Protein AF-A0A6A6Q5W1-F1 (afdb_monomer)

Organism: NCBI:txid245834

Structure (mmCIF, N/CA/C/O backbone):
data_AF-A0A6A6Q5W1-F1
#
_entry.id   AF-A0A6A6Q5W1-F1
#
loop_
_atom_site.group_PDB
_atom_site.id
_atom_site.type_symbol
_atom_site.label_atom_id
_atom_site.label_alt_id
_atom_site.label_comp_id
_atom_site.label_asym_id
_atom_site.label_entity_id
_atom_site.label_seq_id
_atom_site.pdbx_PDB_ins_code
_atom_site.Cartn_x
_atom_site.Cartn_y
_atom_site.Cartn_z
_atom_site.occupancy
_atom_site.B_iso_or_equiv
_atom_site.auth_seq_id
_atom_site.auth_comp_id
_atom_site.auth_asym_id
_atom_site.auth_atom_id
_atom_site.pdbx_PDB_model_num
ATOM 1 N N . MET A 1 1 ? -20.090 12.813 2.385 1.00 63.78 1 MET A N 1
ATOM 2 C CA . MET A 1 1 ? -19.790 12.509 3.796 1.00 63.78 1 MET A CA 1
ATOM 3 C C . MET A 1 1 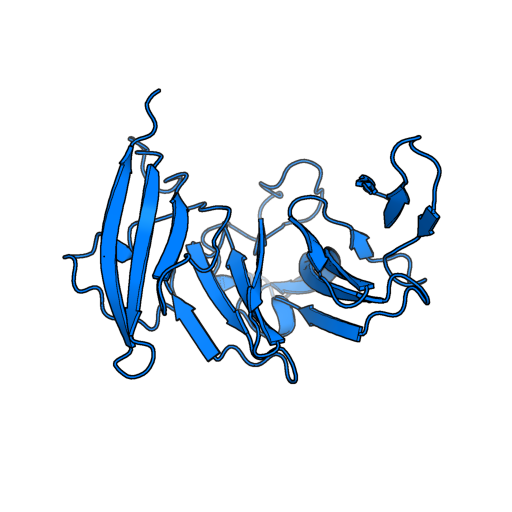? -18.306 12.752 4.006 1.00 63.78 1 MET A C 1
ATOM 5 O O . MET A 1 1 ? -17.572 12.635 3.033 1.00 63.78 1 MET A O 1
ATOM 9 N N . ILE A 1 2 ? -17.892 13.167 5.199 1.00 61.44 2 ILE A N 1
ATOM 10 C CA . ILE A 1 2 ? -16.498 13.491 5.555 1.00 61.44 2 ILE A CA 1
ATOM 11 C C . ILE A 1 2 ? -16.172 12.713 6.832 1.00 61.44 2 ILE A C 1
ATOM 13 O O . ILE A 1 2 ? -17.003 12.727 7.726 1.00 61.44 2 ILE A O 1
ATOM 17 N N . LEU A 1 3 ? -15.025 12.048 6.934 1.00 65.38 3 LEU A N 1
ATOM 18 C CA . LEU A 1 3 ? -14.535 11.498 8.204 1.00 65.38 3 LEU A CA 1
ATOM 19 C C . LEU A 1 3 ? -13.606 12.532 8.857 1.00 65.38 3 LEU A C 1
ATOM 21 O O . LEU A 1 3 ? -12.834 13.168 8.141 1.00 65.38 3 LEU A O 1
ATOM 25 N N . ASP A 1 4 ? -13.713 12.755 10.166 1.00 62.78 4 ASP A N 1
ATOM 26 C CA . ASP A 1 4 ? -12.770 13.599 10.914 1.00 62.78 4 ASP A CA 1
ATOM 27 C C . ASP A 1 4 ? -11.735 12.768 11.694 1.00 62.78 4 ASP A C 1
ATOM 29 O O . ASP A 1 4 ? -11.882 11.555 11.845 1.00 62.78 4 ASP A O 1
ATOM 33 N N . ASP A 1 5 ? -10.703 13.434 12.221 1.00 60.78 5 ASP A N 1
ATOM 34 C CA . ASP A 1 5 ? -9.593 12.804 12.960 1.00 60.78 5 ASP A CA 1
ATOM 35 C C . ASP A 1 5 ? -10.031 12.111 14.268 1.00 60.78 5 ASP A C 1
ATOM 37 O O . ASP A 1 5 ? -9.264 11.370 14.880 1.00 60.78 5 ASP A O 1
ATOM 41 N N . ASN A 1 6 ? -11.267 12.345 14.724 1.00 60.66 6 ASN A N 1
ATOM 42 C CA . ASN A 1 6 ? -11.860 11.668 15.880 1.00 60.66 6 ASN A CA 1
ATOM 43 C C . ASN A 1 6 ? -12.731 10.474 15.459 1.00 60.66 6 ASN A C 1
ATOM 45 O O . ASN A 1 6 ? -13.463 9.926 16.287 1.00 60.66 6 ASN A O 1
ATOM 49 N N . GLY A 1 7 ? -12.705 10.106 14.176 1.00 62.78 7 GLY A N 1
ATOM 50 C CA . GLY A 1 7 ? -13.531 9.053 13.612 1.00 62.78 7 GLY A CA 1
ATOM 51 C C . GLY A 1 7 ? -14.979 9.471 13.361 1.00 62.78 7 GLY A C 1
ATOM 52 O O . GLY A 1 7 ? -15.825 8.617 13.123 1.00 62.78 7 GLY A O 1
ATOM 53 N N . ASN A 1 8 ? -15.337 10.756 13.403 1.00 68.12 8 ASN A N 1
ATOM 54 C CA . ASN A 1 8 ? -16.717 11.157 13.134 1.00 68.12 8 ASN A CA 1
ATOM 55 C C . ASN A 1 8 ? -17.001 11.171 11.632 1.00 68.12 8 ASN A C 1
ATOM 57 O O . ASN A 1 8 ? -16.442 11.979 10.897 1.00 68.12 8 ASN A O 1
ATOM 61 N N . LEU A 1 9 ? -17.939 10.342 11.182 1.00 69.44 9 LEU A N 1
ATOM 62 C CA . LEU A 1 9 ? -18.551 10.457 9.868 1.00 69.44 9 LEU A CA 1
ATOM 63 C C . LEU A 1 9 ? -19.558 11.610 9.892 1.00 69.44 9 LEU A C 1
ATOM 65 O O . LEU A 1 9 ? -20.523 11.589 10.654 1.00 69.44 9 LEU A O 1
ATOM 69 N N . LEU A 1 10 ? -19.342 12.611 9.053 1.00 70.00 10 LEU A N 1
ATOM 70 C CA . LEU A 1 10 ? -20.098 13.851 8.960 1.00 70.00 10 LEU A CA 1
ATOM 71 C C . LEU A 1 10 ? -20.876 13.921 7.640 1.00 70.00 10 LEU A C 1
ATOM 73 O O . LEU A 1 10 ? -20.414 13.458 6.591 1.00 70.00 10 LEU A O 1
ATOM 77 N N . ASP A 1 11 ? -22.051 14.545 7.663 1.00 70.75 11 ASP A N 1
ATOM 78 C CA . ASP A 1 11 ? -22.799 14.877 6.450 1.00 70.75 11 ASP A CA 1
ATOM 79 C C . ASP A 1 11 ? -22.277 16.166 5.787 1.00 70.75 11 ASP A C 1
ATOM 81 O O . ASP A 1 11 ? -21.322 16.799 6.237 1.00 70.75 11 ASP A O 1
ATOM 85 N N . SER A 1 12 ? -22.910 16.585 4.687 1.00 68.62 12 SER A N 1
ATOM 86 C CA . SER A 1 12 ? -22.558 17.831 3.988 1.00 68.62 12 SER A CA 1
ATOM 87 C C . SER A 1 12 ? -22.822 19.110 4.799 1.00 68.62 12 SER A C 1
ATOM 89 O O . SER A 1 12 ? -22.466 20.195 4.347 1.00 68.62 12 SER A O 1
ATOM 91 N N . SER A 1 13 ? -23.475 19.006 5.959 1.00 74.25 13 SER A N 1
ATOM 92 C CA . SER A 1 13 ? -23.692 20.098 6.912 1.00 74.25 13 SER A CA 1
ATOM 93 C C . SER A 1 13 ? -22.700 20.081 8.082 1.00 74.25 13 SER A C 1
ATOM 95 O O . SER A 1 13 ? -22.836 20.901 8.987 1.00 74.25 13 SER A O 1
ATOM 97 N N . TYR A 1 14 ? -21.700 19.188 8.051 1.00 61.50 14 TYR A N 1
ATOM 98 C CA . TYR A 1 14 ? -20.762 18.920 9.149 1.00 61.50 14 TYR A CA 1
ATOM 99 C C . TYR A 1 14 ? -21.437 18.403 10.427 1.00 61.50 14 TYR A C 1
ATOM 101 O O . TYR A 1 14 ? -20.867 18.479 11.514 1.00 61.50 14 TYR A O 1
ATOM 109 N N . SER A 1 15 ? -22.648 17.856 10.308 1.00 59.75 15 SER A N 1
ATOM 110 C CA . SER A 1 15 ? -23.304 17.178 11.421 1.00 59.75 15 SER A CA 1
ATOM 111 C C . SER A 1 15 ? -22.771 15.757 11.524 1.00 59.75 15 SER A C 1
ATOM 113 O O . SER A 1 15 ? -22.710 15.048 10.518 1.00 59.75 15 SER A O 1
ATOM 115 N N . THR A 1 16 ? -22.415 15.327 12.735 1.00 64.75 16 THR A N 1
ATOM 116 C CA . THR A 1 16 ? -22.015 13.942 12.991 1.00 64.75 16 THR A CA 1
ATOM 117 C C . THR A 1 16 ? -23.169 12.999 12.685 1.00 64.75 16 THR A C 1
ATOM 119 O O . THR A 1 16 ? -24.191 12.998 13.370 1.00 64.75 16 THR A O 1
ATOM 122 N N . ILE A 1 17 ? -22.982 12.185 11.652 1.00 64.56 17 ILE A N 1
ATOM 123 C CA . ILE A 1 17 ? -23.820 11.035 11.330 1.00 64.56 17 ILE A CA 1
ATOM 124 C C . ILE A 1 17 ? -23.473 9.901 12.294 1.00 64.56 17 ILE A C 1
ATOM 126 O O . ILE A 1 17 ? -24.374 9.257 12.832 1.00 64.56 17 ILE A O 1
ATOM 130 N N . LYS A 1 18 ? -22.172 9.661 12.531 1.00 64.44 18 LYS A N 1
ATOM 131 C CA . LYS A 1 18 ? -21.699 8.555 13.371 1.00 64.44 18 LYS A CA 1
ATOM 132 C C . LYS A 1 18 ? -20.244 8.686 13.812 1.00 64.44 18 LYS A C 1
ATOM 134 O O . LYS A 1 18 ? -19.517 9.477 13.236 1.00 64.44 18 LYS A O 1
ATOM 139 N N . VAL A 1 19 ? -19.826 7.869 14.779 1.00 57.84 19 VAL A N 1
ATOM 140 C CA . VAL A 1 19 ? -18.414 7.609 15.105 1.00 57.84 19 VAL A CA 1
ATOM 141 C C . VAL A 1 19 ? -18.023 6.256 14.501 1.00 57.84 19 VAL A C 1
ATOM 143 O O . VAL A 1 19 ? -18.732 5.267 14.692 1.00 57.84 19 VAL A O 1
ATOM 146 N N . VAL A 1 20 ? -16.931 6.249 13.755 1.00 58.16 20 VAL A N 1
ATOM 147 C CA . VAL A 1 20 ? -16.301 5.163 13.003 1.00 58.16 20 VAL A CA 1
ATOM 148 C C . VAL A 1 20 ? -14.910 4.967 13.613 1.00 58.16 20 VAL A C 1
ATOM 150 O O . VAL A 1 20 ? -14.260 5.938 13.988 1.00 58.16 20 VAL A O 1
ATOM 153 N N . GLY A 1 21 ? -14.466 3.722 13.756 1.00 53.19 21 GLY A N 1
ATOM 154 C CA . GLY A 1 21 ? -13.335 3.377 14.618 1.00 53.19 21 GLY A CA 1
ATOM 155 C C . GLY A 1 21 ? -13.875 2.861 15.946 1.00 53.19 21 GLY A C 1
ATOM 156 O O . GLY A 1 21 ? -14.573 3.568 16.675 1.00 53.19 21 GLY A O 1
ATOM 157 N N . GLY A 1 22 ? -13.652 1.570 16.192 1.00 45.88 22 GLY A N 1
ATOM 158 C CA . GLY A 1 22 ? -14.268 0.826 17.285 1.00 45.88 22 GLY A CA 1
ATOM 159 C C . GLY A 1 22 ? -14.114 1.507 18.647 1.00 45.88 22 GLY A C 1
ATOM 160 O O . GLY A 1 22 ? -13.224 2.314 18.882 1.00 45.88 22 GLY A O 1
ATOM 161 N N . ARG A 1 23 ? -14.980 1.128 19.591 1.00 43.91 23 ARG A N 1
ATOM 162 C CA . ARG A 1 23 ? -15.040 1.617 20.986 1.00 43.91 23 ARG A CA 1
ATOM 163 C C . ARG A 1 23 ? -13.729 1.515 21.799 1.00 43.91 23 ARG A C 1
ATOM 165 O O . ARG A 1 23 ? -13.740 1.851 22.984 1.00 43.91 23 ARG A O 1
ATOM 172 N N . GLU A 1 24 ? -12.632 1.042 21.216 1.00 44.41 24 GLU A N 1
ATOM 173 C CA . GLU A 1 24 ? -11.332 0.910 21.862 1.00 44.41 24 GLU A CA 1
ATOM 174 C C . GLU A 1 24 ? -10.461 2.144 21.590 1.00 44.41 24 GLU A C 1
ATOM 176 O O . GLU A 1 24 ? -10.080 2.447 20.466 1.00 44.41 24 GLU A O 1
ATOM 181 N N . GLN A 1 25 ? -10.140 2.858 22.668 1.00 40.12 25 GLN A N 1
ATOM 182 C CA . GLN A 1 25 ? -9.514 4.187 22.724 1.00 40.12 25 GLN A CA 1
ATOM 183 C C . GLN A 1 25 ? -8.096 4.308 22.112 1.00 40.12 25 GLN A C 1
ATOM 185 O O . GLN A 1 25 ? -7.465 5.344 22.292 1.00 40.12 25 GLN A O 1
ATOM 190 N N . ALA A 1 26 ? -7.568 3.279 21.439 1.00 46.19 26 ALA A N 1
ATOM 191 C CA . ALA A 1 26 ? -6.176 3.216 20.971 1.00 46.19 26 ALA A CA 1
ATOM 192 C C . ALA A 1 26 ? -5.996 3.350 19.446 1.00 46.19 26 ALA A C 1
ATOM 194 O O . ALA A 1 26 ? -4.858 3.347 18.977 1.00 46.19 26 ALA A O 1
ATOM 195 N N . THR A 1 27 ? -7.087 3.470 18.680 1.00 54.97 27 THR A N 1
ATOM 196 C CA . THR A 1 27 ? -7.036 3.647 17.219 1.00 54.97 27 THR A CA 1
ATOM 197 C C . THR A 1 27 ? -7.196 5.126 16.867 1.00 54.97 27 THR A C 1
ATOM 199 O O . THR A 1 27 ? -8.234 5.716 17.164 1.00 54.97 27 THR A O 1
ATOM 202 N N . HIS A 1 28 ? -6.188 5.722 16.232 1.00 62.12 28 HIS A N 1
ATOM 203 C CA . HIS A 1 28 ? -6.283 7.051 15.627 1.00 62.12 28 HIS A CA 1
ATOM 204 C C . HIS A 1 28 ? -6.669 6.872 14.163 1.00 62.12 28 HIS A C 1
ATOM 206 O O . HIS A 1 28 ? -5.879 6.347 13.380 1.00 62.12 28 HIS A O 1
ATOM 212 N N . VAL A 1 29 ? -7.889 7.264 13.803 1.00 56.66 29 VAL A N 1
ATOM 213 C CA . VAL A 1 29 ? -8.337 7.254 12.407 1.00 56.66 29 VAL A CA 1
ATOM 214 C C . VAL A 1 29 ? -7.432 8.182 11.598 1.00 56.66 29 VAL A C 1
ATOM 216 O O . VAL A 1 29 ? -7.209 9.328 11.984 1.00 56.66 29 VAL A O 1
ATOM 219 N N . ASP A 1 30 ? -6.891 7.670 10.496 1.00 64.06 30 ASP A N 1
ATOM 220 C CA . ASP A 1 30 ? -5.964 8.390 9.636 1.00 64.06 30 ASP A CA 1
ATOM 221 C C . ASP A 1 30 ? -6.680 8.831 8.356 1.00 64.06 30 ASP A C 1
ATOM 223 O O . ASP A 1 30 ? -7.069 8.014 7.528 1.00 64.06 30 ASP A O 1
ATOM 227 N N . LEU A 1 31 ? -6.839 10.145 8.177 1.00 58.88 31 LEU A N 1
ATOM 228 C CA . LEU A 1 31 ? -7.510 10.722 7.007 1.00 58.88 31 LEU A CA 1
ATOM 229 C C . LEU A 1 31 ? -6.664 10.702 5.726 1.00 58.88 31 LEU A C 1
ATOM 231 O O . LEU A 1 31 ? -7.053 11.312 4.727 1.00 58.88 31 LEU A O 1
ATOM 235 N N . ARG A 1 32 ? -5.500 10.043 5.727 1.00 68.69 32 ARG A N 1
ATOM 236 C CA . ARG A 1 32 ? -4.682 9.880 4.515 1.00 68.69 32 ARG A CA 1
ATOM 237 C C . ARG A 1 32 ? -5.399 9.081 3.436 1.00 68.69 32 ARG A C 1
ATOM 239 O O . ARG A 1 32 ? -5.201 9.386 2.266 1.00 68.69 32 ARG A O 1
ATOM 246 N N . GLU A 1 33 ? -6.252 8.136 3.819 1.00 66.19 33 GLU A N 1
ATOM 247 C CA . GLU A 1 33 ? -7.145 7.443 2.897 1.00 66.19 33 GLU A CA 1
ATOM 248 C C . GLU A 1 33 ? -8.510 7.228 3.550 1.00 66.19 33 GLU A C 1
ATOM 250 O O . GLU A 1 33 ? -8.613 6.674 4.643 1.00 66.19 33 GLU A O 1
ATOM 255 N N . PHE A 1 34 ? -9.561 7.646 2.850 1.00 76.31 34 PHE A N 1
ATOM 256 C CA . PHE A 1 34 ? -10.941 7.423 3.253 1.00 76.31 34 PHE A CA 1
ATOM 257 C C . PHE A 1 34 ? -11.802 7.279 2.006 1.00 76.31 34 PHE A C 1
ATOM 259 O O . PHE A 1 34 ? -12.003 8.242 1.259 1.00 76.31 34 PHE A O 1
ATOM 266 N N . THR A 1 35 ? -12.367 6.090 1.824 1.00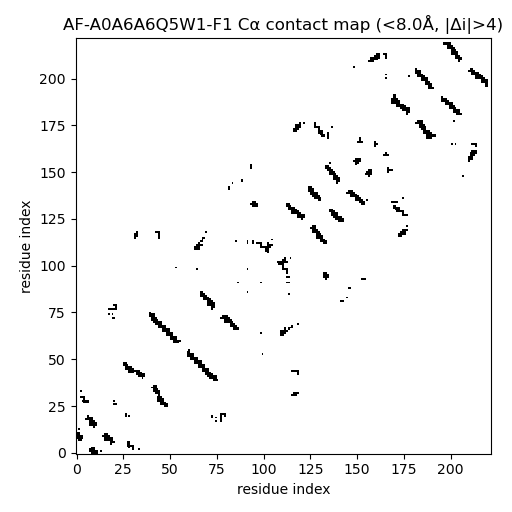 79.38 35 THR A N 1
ATOM 267 C CA . THR A 1 35 ? -13.261 5.800 0.708 1.00 79.38 35 THR A CA 1
ATOM 268 C C . THR A 1 35 ? -14.510 5.084 1.212 1.00 79.38 35 THR A C 1
ATOM 270 O O . THR A 1 35 ? -14.443 4.113 1.959 1.00 79.38 35 THR A O 1
ATOM 273 N N . ILE A 1 36 ? -15.679 5.571 0.791 1.00 77.25 36 ILE A N 1
ATOM 274 C CA . ILE A 1 36 ? -16.952 4.869 0.987 1.00 77.25 36 ILE A CA 1
ATOM 275 C C . ILE A 1 36 ? -17.152 3.959 -0.214 1.00 77.25 36 ILE A C 1
ATOM 277 O O . ILE A 1 36 ? -17.195 4.449 -1.347 1.00 77.25 36 ILE A O 1
ATOM 281 N N . ILE A 1 37 ? -17.309 2.662 0.028 1.00 80.69 37 ILE A N 1
ATOM 282 C CA . ILE A 1 37 ? -17.528 1.686 -1.038 1.00 80.69 37 ILE A CA 1
ATOM 283 C C . ILE A 1 37 ? -19.028 1.357 -1.196 1.00 80.69 37 ILE A C 1
ATOM 285 O O . ILE A 1 37 ? -19.822 1.589 -0.278 1.00 80.69 37 ILE A O 1
ATOM 289 N N . PRO A 1 38 ? -19.474 0.897 -2.387 1.00 75.19 38 PRO A N 1
ATOM 290 C CA . PRO A 1 38 ? -20.899 0.845 -2.743 1.00 75.19 38 PRO A CA 1
ATOM 291 C C . PRO A 1 38 ? -21.791 -0.058 -1.876 1.00 75.19 38 PRO A C 1
ATOM 293 O O . PRO A 1 38 ? -23.013 0.012 -2.005 1.00 75.19 38 PRO A O 1
ATOM 296 N N . ASP A 1 39 ? -21.212 -0.905 -1.028 1.00 76.19 39 ASP A N 1
ATOM 297 C CA . ASP A 1 39 ? -21.921 -1.831 -0.140 1.00 76.19 39 ASP A CA 1
ATOM 298 C C . ASP A 1 39 ? -22.319 -1.223 1.217 1.00 76.19 39 ASP A C 1
ATOM 300 O O . ASP A 1 39 ? -22.984 -1.889 2.007 1.00 76.19 39 ASP A O 1
ATOM 304 N N . GLY A 1 40 ? -21.989 0.050 1.460 1.00 82.00 40 GLY A N 1
ATOM 305 C CA . GLY A 1 40 ? -22.316 0.729 2.714 1.00 82.00 40 GLY A CA 1
ATOM 306 C C . GLY A 1 40 ? -21.244 0.578 3.790 1.00 82.00 40 GLY A C 1
ATOM 307 O O . GLY A 1 40 ? -21.527 0.820 4.962 1.00 82.00 40 GLY A O 1
ATOM 308 N N . THR A 1 41 ? -20.019 0.219 3.411 1.00 85.94 41 THR A N 1
ATOM 309 C CA . THR A 1 41 ? -18.867 0.226 4.312 1.00 85.94 41 THR A CA 1
ATOM 310 C C . THR A 1 41 ? -17.912 1.390 4.012 1.00 85.94 41 THR A C 1
ATOM 312 O O . THR A 1 41 ? -17.952 2.039 2.959 1.00 85.94 41 THR A O 1
ATOM 315 N N . VAL A 1 42 ? -17.072 1.699 4.995 1.00 85.69 42 VAL A N 1
ATOM 316 C CA . VAL A 1 42 ? -15.952 2.636 4.907 1.00 85.69 42 VAL A CA 1
ATOM 317 C C . VAL A 1 42 ? -14.663 1.841 4.883 1.00 85.69 42 VAL A C 1
ATOM 319 O O . VAL A 1 42 ? -14.451 1.005 5.754 1.00 85.69 42 VAL A O 1
ATOM 322 N N . LEU A 1 43 ? -13.781 2.182 3.953 1.00 87.69 43 LEU A N 1
ATOM 323 C CA . LEU A 1 43 ? -12.396 1.745 3.932 1.00 87.69 43 LEU A CA 1
ATOM 324 C C . LEU A 1 43 ? -11.507 2.919 4.350 1.00 87.69 43 LEU A C 1
ATOM 326 O O . LEU A 1 43 ? -11.608 4.009 3.780 1.00 87.69 43 LEU A O 1
ATOM 330 N N . THR A 1 44 ? -10.678 2.717 5.369 1.00 87.31 44 THR A N 1
ATOM 331 C CA . THR A 1 44 ? -9.835 3.777 5.940 1.00 87.31 44 THR A CA 1
ATOM 332 C C . THR A 1 44 ? -8.506 3.222 6.425 1.00 87.31 44 THR A C 1
ATOM 334 O O . THR A 1 44 ? -8.414 2.049 6.803 1.00 87.31 44 THR A O 1
ATOM 337 N N . THR A 1 45 ? -7.485 4.076 6.463 1.00 87.69 45 THR A N 1
ATOM 338 C CA . THR A 1 45 ? -6.293 3.811 7.270 1.00 87.69 45 THR A CA 1
ATOM 339 C C . THR A 1 45 ? -6.519 4.247 8.716 1.00 87.69 45 THR A C 1
ATOM 341 O O . THR A 1 45 ? -7.356 5.105 9.016 1.00 87.69 45 THR A O 1
ATOM 344 N N . ALA A 1 46 ? -5.779 3.637 9.635 1.00 86.06 46 ALA A N 1
ATOM 345 C CA . ALA A 1 46 ? -5.709 4.061 11.024 1.00 86.06 46 ALA A CA 1
ATOM 346 C C . ALA A 1 46 ? -4.338 3.724 11.626 1.00 86.06 46 ALA A C 1
ATOM 348 O O . ALA A 1 46 ? -3.602 2.891 11.094 1.00 86.06 46 ALA A O 1
ATOM 349 N N . TYR A 1 47 ? -4.011 4.343 12.758 1.00 85.81 47 TYR A N 1
ATOM 350 C CA . TYR A 1 47 ? -2.823 4.022 13.543 1.00 85.81 47 TYR A CA 1
ATOM 351 C C . TYR A 1 47 ? -3.198 3.440 14.899 1.00 85.81 47 TYR A C 1
ATOM 353 O O . TYR A 1 47 ? -3.987 4.029 15.643 1.00 85.81 47 TYR A O 1
ATOM 361 N N . VAL A 1 48 ? -2.579 2.315 15.250 1.00 86.44 48 VAL A N 1
ATOM 362 C CA . VAL A 1 48 ? -2.702 1.684 16.568 1.00 86.44 48 VAL A CA 1
ATOM 363 C C . VAL A 1 48 ? -1.370 1.806 17.300 1.00 86.44 48 VAL A C 1
ATOM 365 O O . VAL A 1 48 ? -0.326 1.402 16.783 1.00 86.44 48 VAL A O 1
ATOM 368 N N . GLU A 1 49 ? -1.378 2.386 18.503 1.00 86.50 49 GLU A N 1
ATOM 369 C CA . GLU A 1 49 ? -0.157 2.484 19.313 1.00 86.50 49 GLU A CA 1
ATOM 370 C C . GLU A 1 49 ? 0.262 1.082 19.754 1.00 86.50 49 GLU A C 1
ATOM 372 O O . GLU A 1 49 ? -0.452 0.418 20.507 1.00 86.50 49 GLU A O 1
ATOM 377 N N . THR A 1 50 ? 1.446 0.649 19.324 1.00 85.38 50 THR A N 1
ATOM 378 C CA . THR A 1 50 ? 1.967 -0.684 19.626 1.00 85.38 50 THR A CA 1
ATOM 379 C C . THR A 1 50 ? 3.377 -0.591 20.186 1.00 85.38 50 THR A C 1
ATOM 381 O O . THR A 1 50 ? 4.161 0.293 19.844 1.00 85.38 50 THR A O 1
ATOM 384 N N . LYS A 1 51 ? 3.727 -1.525 21.073 1.00 84.19 51 LYS A N 1
ATOM 385 C CA . LYS A 1 51 ? 5.114 -1.734 21.492 1.00 84.19 51 LYS A CA 1
ATOM 386 C C . LYS A 1 51 ? 5.705 -2.863 20.672 1.00 84.19 51 LYS A C 1
ATOM 388 O O . LYS A 1 51 ? 5.159 -3.961 20.676 1.00 84.19 51 LYS A O 1
ATOM 393 N N . HIS A 1 52 ? 6.830 -2.602 20.022 1.00 80.19 52 HIS A N 1
ATOM 394 C CA . HIS A 1 52 ? 7.540 -3.617 19.257 1.00 80.19 52 HIS A CA 1
ATOM 395 C C . HIS A 1 52 ? 8.988 -3.737 19.728 1.00 80.19 52 HIS A C 1
ATOM 397 O O . HIS A 1 52 ? 9.615 -2.754 20.142 1.00 80.19 52 HIS A O 1
ATOM 403 N N . GLY A 1 53 ? 9.512 -4.962 19.697 1.00 73.06 53 GLY A N 1
ATOM 404 C CA . GLY A 1 53 ? 10.900 -5.241 20.033 1.00 73.06 53 GLY A CA 1
ATOM 405 C C . GLY A 1 53 ? 11.815 -4.702 18.945 1.00 73.06 53 GLY A C 1
ATOM 406 O O . GLY A 1 53 ? 11.847 -5.240 17.849 1.00 73.06 53 GLY A O 1
ATOM 407 N N . ILE A 1 54 ? 12.579 -3.657 19.248 1.00 61.47 54 ILE A N 1
ATOM 408 C CA . ILE A 1 54 ? 13.590 -3.151 18.324 1.00 61.47 54 ILE A CA 1
ATOM 409 C C . ILE A 1 54 ? 14.941 -3.737 18.736 1.00 61.47 54 ILE A C 1
ATOM 411 O O . ILE A 1 54 ? 15.407 -3.512 19.861 1.00 61.47 54 ILE A O 1
ATOM 415 N N . GLU A 1 55 ? 15.596 -4.473 17.835 1.00 56.88 55 GLU A N 1
ATOM 416 C CA . GLU A 1 55 ? 16.967 -4.921 18.074 1.00 56.88 55 GLU A CA 1
ATOM 417 C C . GLU A 1 55 ? 17.926 -3.717 18.099 1.00 56.88 55 GLU A C 1
ATOM 419 O O . GLU A 1 55 ? 18.004 -2.894 17.177 1.00 56.88 55 GLU A O 1
ATOM 424 N N . GLY A 1 56 ? 18.660 -3.602 19.207 1.00 54.75 56 GLY A N 1
ATOM 425 C CA . GLY A 1 56 ? 19.672 -2.582 19.449 1.00 54.75 56 GLY A CA 1
ATOM 426 C C . GLY A 1 56 ? 20.885 -3.168 20.181 1.00 54.75 56 GLY A C 1
ATOM 427 O O . GLY A 1 56 ? 20.778 -4.232 20.798 1.00 54.75 56 GLY A O 1
ATOM 428 N N . PRO A 1 57 ? 22.044 -2.484 20.147 1.00 52.84 57 PRO A N 1
ATOM 429 C CA . PRO A 1 57 ? 23.317 -3.025 20.633 1.00 52.84 57 PRO A CA 1
ATOM 430 C C . PRO A 1 57 ? 23.354 -3.370 22.134 1.00 52.84 57 PRO A C 1
ATOM 432 O O . PRO A 1 57 ? 24.268 -4.071 22.558 1.00 52.84 57 PRO A O 1
ATOM 435 N N . GLU A 1 58 ? 22.377 -2.933 22.940 1.00 50.44 58 GLU A N 1
ATOM 436 C CA . GLU A 1 58 ? 22.376 -3.123 24.402 1.00 50.44 58 GLU A CA 1
ATOM 437 C C . GLU A 1 58 ? 21.241 -4.007 24.969 1.00 50.44 58 GLU A C 1
ATOM 439 O O . GLU A 1 58 ? 21.085 -4.060 26.188 1.00 50.44 58 GLU A O 1
ATOM 444 N N . ARG A 1 59 ? 20.536 -4.775 24.117 1.00 51.72 59 ARG A N 1
ATOM 445 C CA . ARG A 1 59 ? 19.368 -5.676 24.357 1.00 51.72 59 ARG A CA 1
ATOM 446 C C . ARG A 1 59 ? 18.131 -5.164 23.623 1.00 51.72 59 ARG A C 1
ATOM 448 O O . ARG A 1 59 ? 17.928 -3.957 23.522 1.00 51.72 59 ARG A O 1
ATOM 455 N N . ALA A 1 60 ? 17.282 -6.094 23.176 1.00 58.28 60 ALA A N 1
ATOM 456 C CA . ALA A 1 60 ? 15.943 -5.778 22.695 1.00 58.28 60 ALA A CA 1
ATOM 457 C C . ALA A 1 60 ? 15.197 -4.991 23.782 1.00 58.28 60 ALA A C 1
ATOM 459 O O . ALA A 1 60 ? 14.964 -5.488 24.886 1.00 58.28 60 ALA A O 1
ATOM 460 N N . THR A 1 61 ? 14.891 -3.735 23.479 1.00 65.19 61 THR A N 1
ATOM 461 C CA . THR A 1 61 ? 14.009 -2.905 24.296 1.00 65.19 61 THR A CA 1
ATOM 462 C C . THR A 1 61 ? 12.756 -2.695 23.473 1.00 65.19 61 THR A C 1
ATOM 464 O O . THR A 1 61 ? 12.833 -2.273 22.321 1.00 65.19 61 THR A O 1
ATOM 467 N N . GLU A 1 62 ? 11.604 -3.051 24.035 1.00 78.12 62 GLU A N 1
ATOM 468 C CA . GLU A 1 62 ? 10.330 -2.715 23.411 1.00 78.12 62 GLU A CA 1
ATOM 469 C C . GLU A 1 62 ? 10.182 -1.193 23.406 1.00 78.12 62 GLU A C 1
ATOM 471 O O . GLU A 1 62 ? 10.297 -0.548 24.455 1.00 78.12 62 GLU A O 1
ATOM 476 N N . ARG A 1 63 ? 9.949 -0.609 22.230 1.00 81.56 63 ARG A N 1
ATOM 477 C CA . ARG A 1 63 ? 9.691 0.828 22.083 1.00 81.56 63 ARG A CA 1
ATOM 478 C C . ARG A 1 63 ? 8.309 1.033 21.462 1.00 81.56 63 ARG A C 1
ATOM 480 O O . ARG A 1 63 ? 7.891 0.210 20.648 1.00 81.56 63 ARG A O 1
ATOM 487 N N . PRO A 1 64 ? 7.592 2.094 21.868 1.00 86.69 64 PRO A N 1
ATOM 488 C CA . PRO A 1 64 ? 6.327 2.445 21.246 1.00 86.69 64 PRO A CA 1
ATOM 489 C C . PRO A 1 64 ? 6.563 2.950 19.819 1.00 86.69 64 PRO A C 1
ATOM 491 O O . PRO A 1 64 ? 7.512 3.700 19.573 1.00 86.69 64 PRO A O 1
ATOM 494 N N . LEU A 1 65 ? 5.694 2.533 18.908 1.00 89.75 65 LEU A N 1
ATOM 495 C CA . LEU A 1 65 ? 5.621 2.961 17.517 1.00 89.75 65 LEU A CA 1
ATOM 496 C C . LEU A 1 65 ? 4.171 2.881 17.031 1.00 89.75 65 LEU A C 1
ATOM 498 O O . LEU A 1 65 ? 3.312 2.308 17.708 1.00 89.75 65 LEU A O 1
ATOM 502 N N . TRP A 1 66 ? 3.904 3.453 15.864 1.00 89.94 66 TRP A N 1
ATOM 503 C CA . TRP A 1 66 ? 2.601 3.336 15.227 1.00 89.94 66 TRP A CA 1
ATOM 504 C C . TRP A 1 66 ? 2.530 2.112 14.319 1.00 89.94 66 TRP A C 1
ATOM 506 O O . TRP A 1 66 ? 3.345 1.954 13.408 1.00 89.94 66 TRP A O 1
ATOM 516 N N . ASP A 1 67 ? 1.534 1.265 14.553 1.00 90.25 67 ASP A N 1
ATOM 517 C CA . ASP A 1 67 ? 1.119 0.252 13.592 1.00 90.25 67 ASP A CA 1
ATOM 518 C C . ASP A 1 67 ? 0.114 0.859 12.613 1.00 90.25 67 ASP A C 1
ATOM 520 O O . ASP A 1 67 ? -0.908 1.396 13.039 1.00 90.25 67 ASP A O 1
ATOM 524 N N . CYS A 1 68 ? 0.414 0.790 11.317 1.00 91.31 68 CYS A N 1
ATOM 525 C CA . CYS A 1 68 ? -0.519 1.196 10.270 1.00 91.31 68 CYS A CA 1
ATOM 526 C C . CYS A 1 68 ? -1.508 0.064 10.025 1.00 91.31 68 CYS A C 1
ATOM 528 O O . CYS A 1 68 ? -1.100 -1.031 9.633 1.00 91.31 68 CYS A O 1
ATOM 530 N N . VAL A 1 69 ? -2.798 0.344 10.167 1.00 91.62 69 VAL A N 1
ATOM 531 C CA . VAL A 1 69 ? -3.854 -0.621 9.875 1.00 91.62 69 VAL A CA 1
ATOM 532 C C . VAL A 1 69 ? -4.758 -0.129 8.752 1.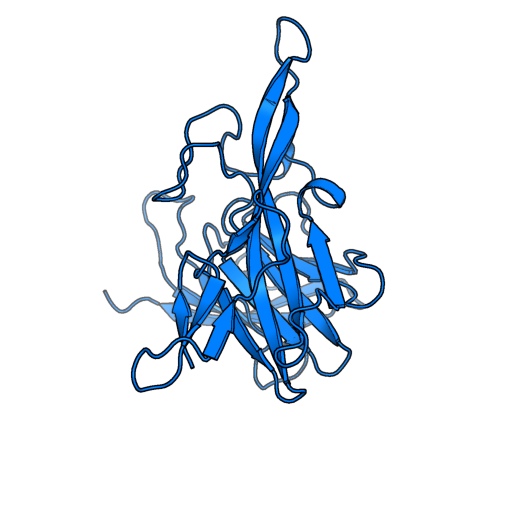00 91.62 69 VAL A C 1
ATOM 534 O O . VAL A 1 69 ? -5.053 1.060 8.646 1.00 91.62 69 VAL A O 1
ATOM 537 N N . LEU A 1 70 ? -5.223 -1.061 7.928 1.00 92.44 70 LEU A N 1
ATOM 538 C CA . LEU A 1 70 ? -6.379 -0.882 7.054 1.00 92.44 70 LEU A CA 1
ATOM 539 C C . LEU 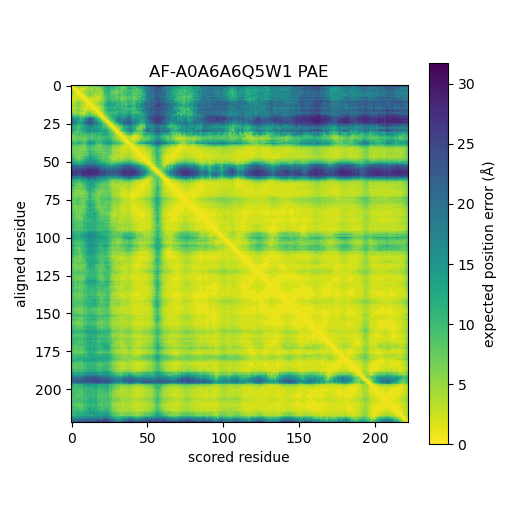A 1 70 ? -7.604 -1.421 7.788 1.00 92.44 70 LEU A C 1
ATOM 541 O O . LEU A 1 70 ? -7.535 -2.510 8.359 1.00 92.44 70 LEU A O 1
ATOM 545 N N . GLN A 1 71 ? -8.717 -0.690 7.758 1.00 90.50 71 GLN A N 1
ATOM 546 C CA . GLN A 1 71 ? -9.992 -1.128 8.325 1.00 90.50 71 GLN A CA 1
ATOM 547 C C . GLN A 1 71 ? -11.130 -0.965 7.319 1.00 90.50 71 GLN A C 1
ATOM 549 O O . GLN A 1 71 ? -11.275 0.087 6.698 1.00 90.50 71 GLN A O 1
ATOM 554 N N . GLU A 1 72 ? -11.966 -1.996 7.220 1.00 89.94 72 GLU A N 1
ATOM 555 C CA . GLU A 1 72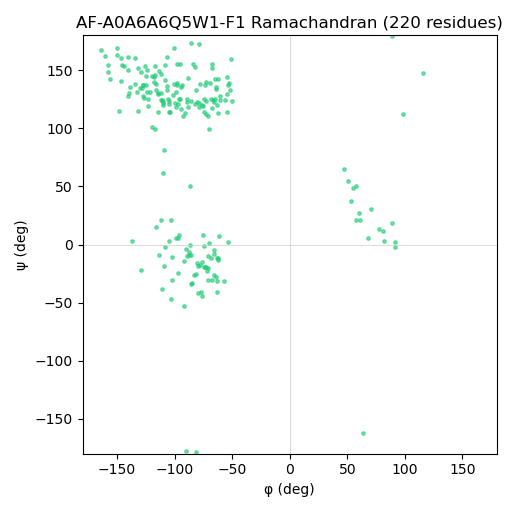 ? -13.281 -1.937 6.587 1.00 89.94 72 GLU A CA 1
ATOM 556 C C . GLU A 1 72 ? -14.352 -1.924 7.674 1.00 89.94 72 GLU A C 1
ATOM 558 O O . GLU A 1 72 ? -14.387 -2.810 8.531 1.00 89.94 72 GLU A O 1
ATOM 563 N N . ILE A 1 73 ? -15.207 -0.906 7.667 1.00 85.94 73 ILE A N 1
ATOM 564 C CA . ILE A 1 73 ? -16.133 -0.623 8.760 1.00 85.94 73 ILE A CA 1
ATOM 565 C C . ILE A 1 73 ? -17.546 -0.488 8.212 1.00 85.94 73 ILE A C 1
ATOM 567 O O . ILE A 1 73 ? -17.798 0.314 7.315 1.00 85.94 73 ILE A O 1
ATOM 571 N N . ASP A 1 74 ? -18.484 -1.230 8.788 1.00 85.56 74 ASP A N 1
ATOM 572 C CA . ASP A 1 74 ? -19.903 -1.095 8.472 1.00 85.56 74 ASP A CA 1
ATOM 573 C C . ASP A 1 74 ? -20.416 0.285 8.918 1.00 85.56 74 ASP A C 1
ATOM 575 O O . ASP A 1 74 ? -20.311 0.657 10.093 1.00 85.56 74 ASP A O 1
ATOM 579 N N . ILE A 1 75 ? -20.978 1.075 7.997 1.00 79.44 75 ILE A N 1
ATOM 580 C CA . ILE A 1 75 ? -21.437 2.436 8.316 1.00 79.44 75 ILE A CA 1
ATOM 581 C C . ILE A 1 75 ? -22.645 2.411 9.264 1.00 79.44 75 ILE A C 1
ATOM 583 O O . ILE A 1 75 ? -22.784 3.304 10.104 1.00 79.44 75 ILE A O 1
ATOM 587 N N . ASP A 1 76 ? -23.497 1.389 9.204 1.00 80.25 76 ASP A N 1
ATOM 588 C CA . ASP A 1 76 ? -24.764 1.301 9.939 1.00 80.25 76 ASP A CA 1
ATOM 589 C C . ASP A 1 76 ? -24.596 0.756 11.359 1.00 80.25 76 ASP A C 1
ATOM 591 O O . ASP A 1 76 ? -25.224 1.270 12.295 1.00 80.25 76 ASP A O 1
ATOM 595 N N . THR A 1 77 ? -23.644 -0.147 11.602 1.00 80.69 77 THR A N 1
ATOM 596 C CA . THR A 1 77 ? -23.328 -0.694 12.936 1.00 80.69 77 THR A CA 1
ATOM 597 C C . THR A 1 77 ? -22.075 -0.083 13.561 1.00 80.69 77 THR A C 1
ATOM 599 O O . THR A 1 77 ? -22.071 0.196 14.760 1.00 80.69 77 THR A O 1
ATOM 602 N N . GLY A 1 78 ? -21.098 0.326 12.745 1.00 75.38 78 GLY A N 1
ATOM 603 C CA . GLY A 1 78 ? -19.787 0.802 13.195 1.00 75.38 78 GLY A CA 1
ATOM 604 C C . GLY A 1 78 ? -18.831 -0.346 13.522 1.00 75.38 78 GLY A C 1
ATOM 605 O O . GLY A 1 78 ? -17.794 -0.112 14.143 1.00 75.38 78 GLY A O 1
ATOM 606 N N . ASP A 1 79 ? -19.195 -1.575 13.153 1.00 80.81 79 ASP A N 1
ATOM 607 C CA . ASP A 1 79 ? -18.378 -2.758 13.385 1.00 80.81 79 ASP A CA 1
ATOM 608 C C . ASP A 1 79 ? -17.246 -2.831 12.359 1.00 80.81 79 ASP A C 1
ATOM 610 O O . ASP A 1 79 ? -17.450 -2.592 11.169 1.00 80.81 79 ASP A O 1
ATOM 614 N N . ILE A 1 80 ? -16.053 -3.196 12.826 1.00 84.38 80 ILE A N 1
ATOM 615 C CA . ILE A 1 80 ? -14.917 -3.509 11.958 1.00 84.38 80 ILE A CA 1
ATOM 616 C C . ILE A 1 80 ? -15.180 -4.887 11.343 1.00 84.38 80 ILE A C 1
ATOM 618 O O . ILE A 1 80 ? -15.223 -5.891 12.056 1.00 84.38 80 ILE A O 1
ATOM 622 N N . LEU A 1 81 ? -15.380 -4.924 10.028 1.00 89.25 81 LEU A N 1
ATOM 623 C CA . LEU A 1 81 ? -15.634 -6.138 9.252 1.00 89.25 81 LEU A CA 1
ATOM 624 C C . LEU A 1 81 ? -14.333 -6.826 8.833 1.00 89.25 81 LEU A C 1
ATOM 626 O O . LEU A 1 81 ? -14.271 -8.053 8.783 1.00 89.25 81 LEU A O 1
ATOM 630 N N . PHE A 1 82 ? -13.298 -6.032 8.568 1.00 92.31 82 PHE A N 1
ATOM 631 C CA . PHE A 1 82 ? -11.961 -6.494 8.220 1.00 92.31 82 PHE A CA 1
ATOM 632 C C . PHE A 1 82 ? -10.920 -5.524 8.780 1.00 92.31 82 PHE A C 1
ATOM 634 O O . PHE A 1 82 ? -11.121 -4.309 8.760 1.00 92.31 82 PHE A O 1
ATOM 641 N N . GLN A 1 83 ? -9.808 -6.064 9.277 1.00 93.19 83 GLN A N 1
ATOM 642 C CA . GLN A 1 83 ? -8.644 -5.285 9.676 1.00 93.19 83 GLN A CA 1
ATOM 643 C C . GLN A 1 83 ? -7.378 -5.998 9.227 1.00 93.19 83 GLN A C 1
ATOM 645 O O . GLN A 1 83 ? -7.221 -7.195 9.457 1.00 93.19 83 GLN A O 1
ATOM 650 N N . TRP A 1 84 ? -6.456 -5.231 8.660 1.00 96.50 84 TRP A N 1
ATOM 651 C CA . TRP A 1 84 ? -5.123 -5.698 8.319 1.00 96.50 84 TRP A CA 1
ATOM 652 C C . TRP A 1 84 ? -4.083 -4.825 9.014 1.00 96.50 84 TRP A C 1
ATOM 654 O O . TRP A 1 84 ? -4.126 -3.605 8.871 1.00 96.50 84 TRP A O 1
ATOM 664 N N . SER A 1 85 ? -3.181 -5.442 9.778 1.00 94.75 85 SER A N 1
ATOM 665 C CA . SER A 1 85 ? -2.075 -4.776 10.476 1.00 94.75 85 SER A CA 1
ATOM 666 C C . SER A 1 85 ? -0.783 -4.916 9.684 1.00 94.75 85 SER A C 1
ATOM 668 O O . SER A 1 85 ? -0.420 -6.025 9.290 1.00 94.75 85 SER A O 1
ATOM 670 N N . ALA A 1 86 ? -0.059 -3.814 9.483 1.00 95.94 86 ALA A N 1
ATOM 671 C CA . ALA A 1 86 ? 1.247 -3.864 8.840 1.00 95.94 86 ALA A CA 1
ATOM 672 C C . ALA A 1 86 ? 2.254 -4.670 9.672 1.00 95.94 86 ALA A C 1
ATOM 674 O O . ALA A 1 86 ? 3.002 -5.463 9.105 1.00 95.94 86 ALA A O 1
ATOM 675 N N . LEU A 1 87 ? 2.251 -4.520 11.002 1.00 93.50 87 LEU A N 1
ATOM 676 C CA . LEU A 1 87 ? 3.168 -5.249 11.890 1.00 93.50 87 LEU A CA 1
ATOM 677 C C . LEU A 1 87 ? 2.966 -6.767 11.890 1.00 93.50 87 LEU A C 1
ATOM 679 O O . LEU A 1 87 ? 3.921 -7.498 12.149 1.00 93.50 87 LEU A O 1
ATOM 683 N N . ASP A 1 88 ? 1.754 -7.243 11.613 1.00 95.06 88 ASP A N 1
ATOM 684 C CA . ASP A 1 88 ? 1.478 -8.680 11.536 1.00 95.06 88 ASP A CA 1
ATOM 685 C C . ASP A 1 88 ? 2.061 -9.326 10.262 1.00 95.06 88 ASP A C 1
ATOM 687 O O . ASP A 1 88 ? 2.236 -10.545 10.218 1.00 95.06 88 ASP A O 1
ATOM 691 N N . HIS A 1 89 ? 2.375 -8.529 9.230 1.00 96.94 89 HIS A N 1
ATOM 692 C CA . HIS A 1 89 ? 2.652 -9.038 7.880 1.00 96.94 89 HIS A CA 1
ATOM 693 C C . HIS A 1 89 ? 3.954 -8.527 7.242 1.00 96.94 89 HIS A C 1
ATOM 695 O O . HIS A 1 89 ? 4.456 -9.171 6.320 1.00 96.94 89 HIS A O 1
ATOM 701 N N . VAL A 1 90 ? 4.501 -7.390 7.683 1.00 96.75 90 VAL A N 1
ATOM 702 C CA . VAL A 1 90 ? 5.670 -6.733 7.070 1.00 96.75 90 VAL A CA 1
ATOM 703 C C . VAL A 1 90 ? 6.738 -6.453 8.126 1.00 96.75 90 VAL A C 1
ATOM 705 O O . VAL A 1 90 ? 6.435 -5.995 9.227 1.00 96.75 90 VAL A O 1
ATOM 708 N N . ASP A 1 91 ? 8.003 -6.716 7.789 1.00 94.06 91 ASP A N 1
ATOM 709 C CA . ASP A 1 91 ? 9.128 -6.459 8.690 1.00 94.06 91 ASP A CA 1
ATOM 710 C C . ASP A 1 91 ? 9.415 -4.949 8.773 1.00 94.06 91 ASP A C 1
ATOM 712 O O . ASP A 1 91 ? 9.452 -4.242 7.763 1.00 94.06 91 ASP A O 1
ATOM 716 N N . LEU A 1 92 ? 9.676 -4.437 9.978 1.00 92.25 92 LEU A N 1
ATOM 717 C CA . LEU A 1 92 ? 10.097 -3.048 10.190 1.00 92.25 92 LEU A CA 1
ATOM 718 C C . LEU A 1 92 ? 11.361 -2.690 9.405 1.00 92.25 92 LEU A C 1
ATOM 720 O O . LEU A 1 92 ? 11.531 -1.540 8.986 1.00 92.25 92 LEU A O 1
ATOM 724 N N . GLU A 1 93 ? 12.246 -3.665 9.202 1.00 92.50 93 GLU A N 1
ATOM 725 C CA . GLU A 1 93 ? 13.476 -3.505 8.436 1.00 92.50 93 GLU A CA 1
ATOM 726 C C . GLU A 1 93 ? 13.221 -3.363 6.928 1.00 92.50 93 GLU A C 1
ATOM 728 O O . GLU A 1 93 ? 14.129 -2.951 6.202 1.00 92.50 93 GLU A O 1
ATOM 733 N N . ASP A 1 94 ? 12.000 -3.592 6.435 1.00 95.31 94 ASP A N 1
ATOM 734 C CA . ASP A 1 94 ? 11.633 -3.314 5.042 1.00 95.31 94 ASP A CA 1
ATOM 735 C C . ASP A 1 94 ? 11.455 -1.812 4.779 1.00 95.31 94 ASP A C 1
ATOM 737 O O . ASP A 1 94 ? 11.601 -1.350 3.642 1.00 95.31 94 ASP A O 1
ATOM 741 N N . SER A 1 95 ? 11.246 -1.018 5.834 1.00 95.00 95 SER A N 1
ATOM 742 C CA . SER A 1 95 ? 11.172 0.437 5.735 1.00 95.00 95 SER A CA 1
ATOM 743 C C . SER A 1 95 ? 12.502 1.057 5.298 1.00 95.00 95 SER A C 1
ATOM 745 O O . SER A 1 95 ? 13.598 0.643 5.692 1.00 95.00 95 SER A O 1
ATOM 747 N N . TYR A 1 96 ? 12.416 2.099 4.478 1.00 94.00 96 TYR A N 1
ATOM 748 C CA . TYR A 1 96 ? 13.537 2.989 4.174 1.00 94.00 96 TYR A CA 1
ATOM 749 C C . TYR A 1 96 ? 13.659 4.131 5.190 1.00 94.00 96 TYR A C 1
ATOM 751 O O . TYR A 1 96 ? 14.627 4.894 5.137 1.00 94.00 96 TYR A O 1
ATOM 759 N N . ILE A 1 97 ? 12.701 4.252 6.113 1.00 89.88 97 ILE A N 1
ATOM 760 C CA . ILE A 1 97 ? 12.712 5.233 7.193 1.00 89.88 97 ILE A CA 1
ATOM 761 C C . ILE A 1 97 ? 13.233 4.583 8.473 1.00 89.88 97 ILE A C 1
ATOM 763 O O . ILE A 1 97 ? 12.885 3.455 8.815 1.00 89.88 97 ILE A O 1
ATOM 767 N N . ASP A 1 98 ? 14.085 5.311 9.196 1.00 86.38 98 ASP A N 1
ATOM 768 C CA . ASP A 1 98 ? 14.605 4.851 10.479 1.00 86.38 98 ASP A CA 1
ATOM 769 C C . ASP A 1 98 ? 13.496 4.857 11.542 1.00 86.38 98 ASP A C 1
ATOM 771 O O . ASP A 1 98 ? 13.201 5.884 12.157 1.00 86.38 98 ASP A O 1
ATOM 775 N N . HIS A 1 99 ? 12.918 3.684 11.799 1.00 80.62 99 HIS A N 1
ATOM 776 C CA . HIS A 1 99 ? 11.893 3.464 12.820 1.00 80.62 99 HIS A CA 1
ATOM 777 C C . HIS A 1 99 ? 12.410 3.679 14.263 1.00 80.62 99 HIS A C 1
ATOM 779 O O . HIS A 1 99 ? 11.639 3.619 15.222 1.00 80.62 99 HIS A O 1
ATOM 785 N N . LYS A 1 100 ? 13.714 3.943 14.454 1.00 81.00 100 LYS A N 1
ATOM 786 C CA . LYS A 1 100 ? 14.325 4.298 15.750 1.00 81.00 100 LYS A CA 1
ATOM 787 C C . LYS A 1 100 ? 14.366 5.810 15.988 1.00 81.00 100 LYS A C 1
ATOM 789 O O . LYS A 1 100 ? 14.618 6.220 17.133 1.00 81.00 100 LYS A O 1
ATOM 794 N N . ALA A 1 101 ? 14.141 6.609 14.943 1.00 81.44 101 ALA A N 1
ATOM 795 C CA . ALA A 1 101 ? 14.137 8.067 14.961 1.00 81.44 101 ALA A CA 1
ATOM 796 C C . ALA A 1 101 ? 12.739 8.640 15.263 1.00 81.44 101 ALA A C 1
ATOM 798 O O . ALA A 1 101 ? 11.794 7.912 15.546 1.00 81.44 101 ALA A O 1
ATOM 799 N N . LYS A 1 102 ? 12.613 9.973 15.264 1.00 82.56 102 LYS A N 1
ATOM 800 C CA . LYS A 1 102 ? 11.297 10.627 15.346 1.00 82.56 102 LYS A CA 1
ATOM 801 C C . LYS A 1 102 ? 10.499 10.359 14.073 1.00 82.56 102 LYS A C 1
ATOM 803 O O . LYS A 1 102 ? 11.099 10.231 13.008 1.00 82.56 102 LYS A O 1
ATOM 808 N N . SER A 1 103 ? 9.172 10.361 14.192 1.00 84.56 103 SER A N 1
ATOM 809 C CA . SER A 1 103 ? 8.290 10.253 13.033 1.00 84.56 103 SER A CA 1
ATOM 810 C C . SER A 1 103 ? 8.613 11.311 11.981 1.00 84.56 103 SER A C 1
ATOM 812 O O . SER A 1 103 ? 8.848 12.478 12.309 1.00 84.56 103 SER A O 1
ATOM 814 N N . LEU A 1 104 ? 8.614 10.893 10.716 1.00 84.62 104 LEU A N 1
ATOM 815 C CA . LEU A 1 104 ? 8.613 11.805 9.571 1.00 84.62 104 LEU A CA 1
ATOM 816 C C . LEU A 1 104 ? 7.191 12.167 9.134 1.00 84.62 104 LEU A C 1
ATOM 818 O O . LEU A 1 104 ? 7.011 13.063 8.309 1.00 84.62 104 LEU A O 1
ATOM 822 N N . THR A 1 105 ? 6.199 11.482 9.693 1.00 83.50 105 THR A N 1
ATOM 823 C CA . THR A 1 105 ? 4.791 11.704 9.418 1.00 83.50 105 THR A CA 1
ATOM 824 C C . THR A 1 105 ? 4.291 12.869 10.273 1.00 83.50 105 THR A C 1
ATOM 826 O O . THR A 1 105 ? 4.407 12.807 11.501 1.00 83.50 105 THR A O 1
ATOM 829 N N . PRO A 1 106 ? 3.763 13.950 9.662 1.00 77.19 106 PRO A N 1
ATOM 830 C CA . PRO A 1 106 ? 3.213 15.074 10.411 1.00 77.19 106 PRO A CA 1
ATOM 831 C C . PRO A 1 106 ? 2.140 14.618 11.399 1.00 77.19 106 PRO A C 1
ATOM 833 O O . PRO A 1 106 ? 1.385 13.688 11.110 1.00 77.19 106 PRO A O 1
ATOM 836 N N . ASP A 1 107 ? 2.102 15.288 12.550 1.00 80.44 107 ASP A N 1
ATOM 837 C CA . ASP A 1 107 ? 1.112 15.098 13.619 1.00 80.44 107 ASP A CA 1
ATOM 838 C C . ASP A 1 107 ? 1.184 13.745 14.359 1.00 80.44 107 ASP A C 1
ATOM 840 O O . ASP A 1 107 ? 0.385 13.486 15.257 1.00 80.44 107 ASP A O 1
ATOM 844 N N . LEU A 1 108 ? 2.190 12.912 14.059 1.00 80.88 108 LEU A N 1
ATOM 845 C CA . LEU A 1 108 ? 2.477 11.673 14.784 1.00 80.88 108 LEU A CA 1
ATOM 846 C C . LEU A 1 108 ? 3.703 11.824 15.696 1.00 80.88 108 LEU A C 1
ATOM 848 O O . LEU A 1 108 ? 4.818 12.077 15.243 1.00 80.88 108 LEU A O 1
ATOM 852 N N . GLU A 1 109 ? 3.505 11.607 16.997 1.00 83.94 109 GLU A N 1
ATOM 853 C CA . GLU A 1 109 ? 4.572 11.724 18.007 1.00 83.94 109 GLU A CA 1
ATOM 854 C C . GLU A 1 109 ? 5.445 10.461 18.129 1.00 83.94 109 GLU A C 1
ATOM 856 O O . GLU A 1 109 ? 6.616 10.541 18.516 1.00 83.94 109 GLU A O 1
ATOM 861 N N . LEU A 1 110 ? 4.896 9.289 17.791 1.00 87.12 110 LEU A N 1
ATOM 862 C CA . LEU A 1 110 ? 5.619 8.015 17.759 1.00 87.12 110 LEU A CA 1
ATOM 863 C C . LEU A 1 110 ? 6.132 7.704 16.346 1.00 87.12 110 LEU A C 1
ATOM 865 O O . LEU A 1 110 ? 5.549 8.193 15.378 1.00 87.12 110 LEU A O 1
ATOM 869 N N . PRO A 1 111 ? 7.202 6.897 16.203 1.00 89.19 111 PRO A N 1
ATOM 870 C CA . PRO A 1 111 ? 7.719 6.515 14.895 1.00 89.19 111 PRO A CA 1
ATOM 871 C C . PRO A 1 111 ? 6.642 5.846 14.037 1.00 89.19 111 PRO A C 1
ATOM 873 O O . PRO A 1 111 ? 6.060 4.838 14.439 1.00 89.19 111 PRO A O 1
ATOM 876 N N . ASP A 1 112 ? 6.416 6.400 12.852 1.00 89.88 112 ASP A N 1
ATOM 877 C CA . ASP A 1 112 ? 5.708 5.739 11.763 1.00 89.88 112 ASP A CA 1
ATOM 878 C C . ASP A 1 112 ? 6.743 5.190 10.780 1.00 89.88 112 ASP A C 1
ATOM 880 O O . ASP A 1 112 ? 7.607 5.917 10.282 1.00 89.88 112 ASP A O 1
ATOM 884 N N . TRP A 1 113 ? 6.686 3.884 10.561 1.00 93.00 113 TRP A N 1
ATOM 885 C CA . TRP A 1 113 ? 7.648 3.142 9.758 1.00 93.00 113 TRP A CA 1
ATOM 886 C C . TRP A 1 113 ? 7.053 2.669 8.430 1.00 93.00 113 TRP A C 1
ATOM 888 O O . TRP A 1 113 ? 7.813 2.372 7.508 1.00 93.00 113 TRP A O 1
ATOM 898 N N . PHE A 1 114 ? 5.724 2.621 8.308 1.00 94.50 114 PHE A N 1
ATOM 899 C CA . PHE A 1 114 ? 5.048 2.023 7.161 1.00 94.50 114 PHE A CA 1
ATOM 900 C C . PHE A 1 114 ? 4.341 3.069 6.299 1.00 94.50 114 PHE A C 1
ATOM 902 O O . PHE A 1 114 ? 4.428 2.983 5.076 1.00 94.50 114 PHE A O 1
ATOM 909 N N . TYR A 1 115 ? 3.719 4.094 6.883 1.00 93.31 115 TYR A N 1
ATOM 910 C CA . TYR A 1 115 ? 3.058 5.183 6.158 1.00 93.31 115 TYR A CA 1
ATOM 911 C C . TYR A 1 115 ? 2.150 4.700 5.016 1.00 93.31 115 TYR A C 1
ATOM 913 O O . TYR A 1 115 ? 2.423 4.934 3.827 1.00 93.31 115 TYR A O 1
ATOM 921 N N . MET A 1 116 ? 1.084 3.980 5.384 1.00 94.19 116 MET A N 1
ATOM 922 C CA . MET A 1 116 ? 0.039 3.582 4.439 1.00 94.19 116 MET A CA 1
ATOM 923 C C . MET A 1 116 ? -0.730 4.826 3.992 1.00 94.19 116 MET A C 1
ATOM 925 O O . MET A 1 116 ? -1.201 5.597 4.822 1.00 94.19 116 MET A O 1
ATOM 929 N N . ASN A 1 117 ? -0.822 5.052 2.684 1.00 90.25 117 ASN A N 1
ATOM 930 C CA . ASN A 1 117 ? -1.329 6.322 2.159 1.00 90.25 117 ASN A CA 1
ATOM 931 C C . ASN A 1 117 ? -2.291 6.192 0.975 1.00 90.25 117 ASN A C 1
ATOM 933 O O . ASN A 1 117 ? -2.697 7.214 0.424 1.00 90.25 117 ASN A O 1
ATOM 937 N N . SER A 1 118 ? -2.616 4.964 0.573 1.00 92.44 118 SER A N 1
ATOM 938 C CA . SER A 1 118 ? -3.772 4.690 -0.269 1.00 92.44 118 SER A CA 1
ATOM 939 C C . SER A 1 118 ? -4.228 3.250 -0.131 1.00 92.44 118 SER A C 1
ATOM 941 O O . SER A 1 118 ? -3.432 2.363 0.198 1.00 92.44 118 SER A O 1
ATOM 943 N N . ILE A 1 119 ? -5.509 3.044 -0.412 1.00 94.50 119 ILE A N 1
ATOM 944 C CA . ILE A 1 119 ? -6.172 1.749 -0.445 1.00 94.50 119 ILE A CA 1
ATOM 945 C C . ILE A 1 119 ? -7.124 1.759 -1.639 1.00 94.50 119 ILE A C 1
ATOM 947 O O . ILE A 1 119 ? -7.926 2.678 -1.785 1.00 94.50 119 ILE A O 1
ATOM 951 N N . ASP A 1 120 ? -7.063 0.725 -2.467 1.00 94.69 120 ASP A N 1
ATOM 952 C CA . ASP A 1 120 ? -8.009 0.502 -3.550 1.00 94.69 120 ASP A CA 1
ATOM 953 C C . ASP A 1 120 ? -8.512 -0.943 -3.520 1.00 94.69 120 ASP A C 1
ATOM 955 O O . ASP A 1 120 ? -7.740 -1.895 -3.674 1.00 94.69 120 ASP A O 1
ATOM 959 N N . LYS A 1 121 ? -9.810 -1.111 -3.258 1.00 94.44 121 LYS A N 1
ATOM 960 C CA . LYS A 1 121 ? -10.442 -2.423 -3.100 1.00 94.44 121 LYS A CA 1
ATOM 961 C C . LYS A 1 121 ? -11.064 -2.863 -4.416 1.00 94.44 121 LYS A C 1
ATOM 963 O O . LYS A 1 121 ? -11.898 -2.164 -4.990 1.00 94.44 121 LYS A O 1
ATOM 968 N N . ASP A 1 122 ? -10.686 -4.049 -4.879 1.00 92.94 122 ASP A N 1
ATOM 969 C CA . ASP A 1 122 ? -11.174 -4.583 -6.144 1.00 92.94 122 ASP A CA 1
ATOM 970 C C . ASP A 1 122 ? -12.519 -5.320 -6.009 1.00 92.94 122 ASP A C 1
ATOM 972 O O . ASP A 1 122 ? -13.039 -5.579 -4.922 1.00 92.94 122 ASP A O 1
ATOM 976 N N . LEU A 1 123 ? -13.085 -5.715 -7.151 1.00 91.44 123 LEU A N 1
ATOM 977 C CA . LEU A 1 123 ? -14.357 -6.447 -7.205 1.00 91.44 123 LEU A CA 1
ATOM 978 C C . LEU A 1 123 ? -14.284 -7.880 -6.648 1.00 91.44 123 LEU A C 1
ATOM 980 O O . LEU A 1 123 ? -15.324 -8.520 -6.490 1.00 91.44 123 LEU A O 1
ATOM 984 N N . ARG A 1 124 ? -13.083 -8.410 -6.389 1.00 92.81 124 ARG A N 1
ATOM 985 C CA . ARG A 1 124 ? -12.874 -9.707 -5.727 1.00 92.81 124 ARG A CA 1
ATOM 986 C C . ARG A 1 124 ? -12.833 -9.552 -4.206 1.00 92.81 124 ARG A C 1
ATOM 988 O O . ARG A 1 124 ? -12.874 -10.559 -3.508 1.00 92.81 124 ARG A O 1
ATOM 995 N N . GLY A 1 125 ? -12.795 -8.314 -3.714 1.00 94.25 125 GLY A N 1
ATOM 996 C CA . GLY A 1 125 ? -12.698 -7.970 -2.305 1.00 94.25 125 GLY A CA 1
ATOM 997 C C . GLY A 1 125 ? -11.264 -7.797 -1.814 1.00 94.25 125 GLY A C 1
ATOM 998 O O . GLY A 1 125 ? -11.085 -7.529 -0.633 1.00 94.25 125 GLY A O 1
ATOM 999 N N . ASN A 1 126 ? -10.260 -7.916 -2.682 1.00 97.12 126 ASN A N 1
ATOM 1000 C CA . ASN A 1 126 ? -8.855 -7.769 -2.314 1.00 97.12 126 ASN A CA 1
ATOM 1001 C C . ASN A 1 126 ? -8.449 -6.297 -2.277 1.00 97.12 126 ASN A C 1
ATOM 1003 O O . ASN A 1 126 ? -9.008 -5.471 -2.999 1.00 97.12 126 ASN A O 1
ATOM 1007 N N . ASN A 1 127 ? -7.444 -5.978 -1.467 1.00 97.12 127 ASN A N 1
ATOM 1008 C CA . ASN A 1 127 ? -7.010 -4.605 -1.234 1.00 97.12 127 ASN A CA 1
ATOM 1009 C C . ASN A 1 127 ? -5.638 -4.360 -1.863 1.00 97.12 127 ASN A C 1
ATOM 1011 O O . ASN A 1 127 ? -4.671 -5.047 -1.542 1.00 97.12 127 ASN A O 1
ATOM 1015 N N . LEU A 1 128 ? -5.547 -3.361 -2.735 1.00 97.75 128 LEU A N 1
ATOM 1016 C CA . LEU A 1 128 ? -4.292 -2.790 -3.202 1.00 97.75 128 LEU A CA 1
ATOM 1017 C C . LEU A 1 128 ? -3.917 -1.635 -2.271 1.00 97.75 128 LEU A C 1
ATOM 1019 O O . LEU A 1 128 ? -4.608 -0.621 -2.246 1.00 97.75 128 LEU A O 1
ATOM 1023 N N . ILE A 1 129 ? -2.841 -1.773 -1.504 1.00 97.38 129 ILE A N 1
ATOM 1024 C CA . ILE A 1 129 ? -2.389 -0.734 -0.574 1.00 97.38 129 ILE A CA 1
ATOM 1025 C C . ILE A 1 129 ? -1.047 -0.146 -0.992 1.00 97.38 129 ILE A C 1
ATOM 1027 O O . ILE A 1 129 ? -0.188 -0.831 -1.554 1.00 97.38 129 ILE A O 1
ATOM 1031 N N . CYS A 1 130 ? -0.841 1.124 -0.663 1.00 96.25 130 CYS A N 1
ATOM 1032 C CA . CYS A 1 130 ? 0.407 1.833 -0.906 1.00 96.25 130 CYS A CA 1
ATOM 1033 C C . CYS A 1 130 ? 1.094 2.208 0.403 1.00 96.25 130 CYS A C 1
ATOM 1035 O O . CYS A 1 130 ? 0.487 2.848 1.262 1.00 96.25 130 CYS A O 1
ATOM 1037 N N . SER A 1 131 ? 2.382 1.880 0.517 1.00 96.69 131 SER A N 1
ATOM 1038 C CA . SER A 1 131 ? 3.252 2.330 1.603 1.00 96.69 131 SER A CA 1
ATOM 1039 C C . SER A 1 131 ? 4.348 3.237 1.061 1.00 96.69 131 SER A C 1
ATOM 1041 O O . SER A 1 131 ? 5.262 2.808 0.342 1.00 96.69 131 SER A O 1
ATOM 1043 N N . GLY A 1 132 ? 4.297 4.505 1.462 1.00 94.62 132 GLY A N 1
ATOM 1044 C CA . GLY A 1 132 ? 5.296 5.487 1.057 1.00 94.62 132 GLY A CA 1
ATOM 1045 C C . GLY A 1 132 ? 6.662 5.276 1.717 1.00 94.62 132 GLY A C 1
ATOM 1046 O O . GLY A 1 132 ? 7.650 5.771 1.186 1.00 94.62 132 GLY A O 1
ATOM 1047 N N . PHE A 1 133 ? 6.758 4.556 2.841 1.00 95.50 133 PHE A N 1
ATOM 1048 C CA . PHE A 1 133 ? 8.028 4.359 3.562 1.00 95.50 133 PHE A CA 1
ATOM 1049 C C . PHE A 1 133 ? 8.735 3.042 3.240 1.00 95.50 133 PHE A C 1
ATOM 1051 O O . PHE A 1 133 ? 9.960 2.987 3.320 1.00 95.50 133 PHE A O 1
ATOM 1058 N N . THR A 1 134 ? 8.013 2.015 2.791 1.00 97.25 134 THR A N 1
ATOM 1059 C CA . THR A 1 134 ? 8.623 0.783 2.247 1.00 97.25 134 THR A CA 1
ATOM 1060 C C . THR A 1 134 ? 8.851 0.855 0.734 1.00 97.25 134 THR A C 1
ATOM 1062 O O . THR A 1 134 ? 9.401 -0.073 0.147 1.00 97.25 134 THR A O 1
ATOM 1065 N N . TYR A 1 135 ? 8.422 1.947 0.089 1.00 97.00 135 TYR A N 1
ATOM 1066 C CA . TYR A 1 135 ? 8.448 2.131 -1.371 1.00 97.00 135 TYR A CA 1
ATOM 1067 C C . TYR A 1 135 ? 7.773 0.982 -2.119 1.00 97.00 135 TYR A C 1
ATOM 1069 O O . TYR A 1 135 ? 8.252 0.544 -3.163 1.00 97.00 135 TYR A O 1
ATOM 1077 N N . SER A 1 136 ? 6.682 0.471 -1.548 1.00 98.19 136 SER A N 1
ATOM 1078 C CA . SER A 1 136 ? 6.027 -0.742 -2.021 1.00 98.19 136 SER A CA 1
ATOM 1079 C C . SER A 1 136 ? 4.521 -0.561 -2.168 1.00 98.19 136 SER A C 1
ATOM 1081 O O . SER A 1 136 ? 3.883 0.225 -1.457 1.00 98.19 136 SER A O 1
ATOM 1083 N N . ILE A 1 137 ? 3.970 -1.332 -3.098 1.00 98.44 137 ILE A N 1
ATOM 1084 C CA . ILE A 1 137 ? 2.544 -1.572 -3.278 1.00 98.44 137 ILE A CA 1
ATOM 1085 C C . ILE A 1 137 ? 2.295 -3.034 -2.923 1.00 98.44 137 ILE A C 1
ATOM 1087 O O . ILE A 1 137 ? 3.002 -3.915 -3.415 1.00 98.44 137 ILE A O 1
ATOM 1091 N N . TYR A 1 138 ? 1.299 -3.286 -2.083 1.00 98.62 138 TYR A N 1
ATOM 1092 C CA . TYR A 1 138 ? 0.939 -4.628 -1.637 1.00 98.62 138 TYR A CA 1
ATOM 1093 C C . TYR A 1 138 ? -0.458 -4.952 -2.133 1.00 98.62 138 TYR A C 1
ATOM 1095 O O . TYR A 1 138 ? -1.353 -4.111 -2.053 1.00 98.62 138 TYR A O 1
ATOM 1103 N N . TYR A 1 139 ? -0.654 -6.175 -2.604 1.00 98.56 139 TYR A N 1
ATOM 1104 C CA . TYR A 1 139 ? -1.981 -6.696 -2.890 1.00 98.56 139 TYR A CA 1
ATOM 1105 C C . TYR A 1 139 ? -2.320 -7.769 -1.872 1.00 98.56 139 TYR A C 1
ATOM 1107 O O . TYR A 1 139 ? -1.591 -8.750 -1.726 1.00 98.56 139 TYR A O 1
ATOM 1115 N N . ILE A 1 140 ? -3.397 -7.536 -1.137 1.00 98.56 140 ILE A N 1
ATOM 1116 C CA . ILE A 1 140 ? -3.768 -8.271 0.066 1.00 98.56 140 ILE A CA 1
ATOM 1117 C C . ILE A 1 140 ? -5.079 -9.001 -0.192 1.00 98.56 140 ILE A C 1
ATOM 1119 O O . ILE A 1 140 ? -6.045 -8.404 -0.677 1.00 98.56 140 ILE A O 1
ATOM 1123 N N . ASP A 1 141 ? -5.124 -10.277 0.174 1.00 98.31 141 ASP A N 1
ATOM 1124 C CA . ASP A 1 141 ? -6.356 -11.053 0.193 1.00 98.31 141 ASP A CA 1
ATOM 1125 C C . ASP A 1 141 ? -7.334 -10.458 1.218 1.00 98.31 141 ASP A C 1
ATOM 1127 O O . ASP A 1 141 ? -7.044 -10.360 2.413 1.00 98.31 141 ASP A O 1
ATOM 1131 N N . GLY A 1 142 ? -8.509 -10.040 0.750 1.00 96.19 142 GLY A N 1
ATOM 1132 C CA . GLY A 1 142 ? -9.498 -9.362 1.593 1.00 96.19 142 GLY A CA 1
ATOM 1133 C C . GLY A 1 142 ? -10.257 -10.266 2.559 1.00 96.19 142 GLY A C 1
ATOM 1134 O O . GLY A 1 142 ? -11.121 -9.784 3.286 1.00 96.19 142 GLY A O 1
ATOM 1135 N N . THR A 1 143 ? -9.988 -11.572 2.556 1.00 95.69 143 THR A N 1
ATOM 1136 C CA . THR A 1 143 ? -10.631 -12.540 3.450 1.00 95.69 143 THR A CA 1
ATOM 1137 C C . THR A 1 143 ? -9.706 -12.933 4.589 1.00 95.69 143 THR A C 1
ATOM 1139 O O . THR A 1 143 ? -10.145 -12.987 5.738 1.00 95.69 143 THR A O 1
ATOM 1142 N N . ASN A 1 144 ? -8.447 -13.250 4.284 1.00 96.50 144 ASN A N 1
ATOM 1143 C CA . ASN A 1 144 ? -7.508 -13.782 5.272 1.00 96.50 144 ASN A CA 1
ATOM 1144 C C . ASN A 1 144 ? -6.327 -12.852 5.593 1.00 96.50 144 ASN A C 1
ATOM 1146 O O . ASN A 1 144 ? -5.625 -13.121 6.563 1.00 96.50 144 ASN A O 1
ATOM 1150 N N . GLY A 1 145 ? -6.141 -11.762 4.840 1.00 97.50 145 GLY A N 1
ATOM 1151 C CA . GLY A 1 145 ? -5.065 -10.796 5.062 1.00 97.50 145 GLY A CA 1
ATOM 1152 C C . GLY A 1 145 ? -3.707 -11.191 4.477 1.00 97.50 145 GLY A C 1
ATOM 1153 O O . GLY A 1 145 ? -2.743 -10.442 4.640 1.00 97.50 145 GLY A O 1
ATOM 1154 N N . ASP A 1 146 ? -3.608 -12.318 3.767 1.00 98.44 146 ASP A N 1
ATOM 1155 C CA . ASP A 1 146 ? -2.353 -12.751 3.159 1.00 98.44 146 ASP A CA 1
ATOM 1156 C C . ASP A 1 146 ? -1.889 -11.747 2.092 1.00 98.44 146 ASP A C 1
ATOM 1158 O O . ASP A 1 146 ? -2.662 -11.304 1.237 1.00 98.44 146 ASP A O 1
ATOM 1162 N N . ILE A 1 147 ? -0.594 -11.422 2.098 1.00 98.69 147 ILE A N 1
ATOM 1163 C CA . ILE A 1 147 ? 0.027 -10.666 1.007 1.00 98.69 147 ILE A CA 1
ATOM 1164 C C . ILE A 1 147 ? 0.156 -11.599 -0.201 1.00 98.69 147 ILE A C 1
ATOM 1166 O O . ILE A 1 147 ? 0.942 -12.547 -0.192 1.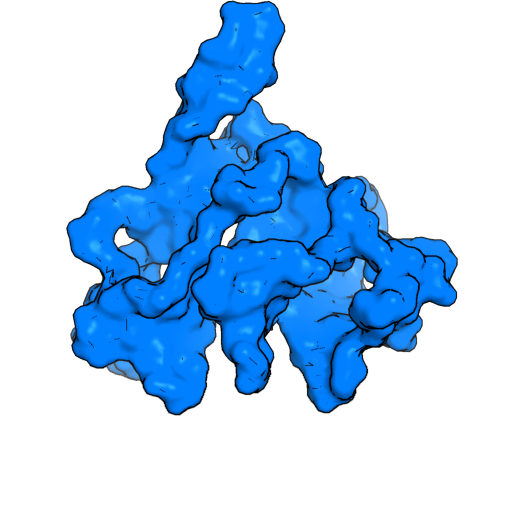00 98.69 147 ILE A O 1
ATOM 1170 N N . LEU A 1 148 ? -0.598 -11.304 -1.257 1.00 98.56 148 LEU A N 1
ATOM 1171 C CA . LEU A 1 148 ? -0.596 -12.057 -2.509 1.00 98.56 148 LEU A CA 1
ATOM 1172 C C . LEU A 1 148 ? 0.632 -11.724 -3.361 1.00 98.56 148 LEU A C 1
ATOM 1174 O O . LEU A 1 148 ? 1.226 -12.619 -3.960 1.00 98.56 148 LEU A O 1
ATOM 1178 N N . TRP A 1 149 ? 1.018 -10.446 -3.412 1.00 98.62 149 TRP A N 1
ATOM 1179 C CA . TRP A 1 149 ? 2.266 -10.001 -4.032 1.00 98.62 149 TRP A CA 1
ATOM 1180 C C . TRP A 1 149 ? 2.690 -8.608 -3.554 1.00 98.62 149 TRP A C 1
ATOM 1182 O O . TRP A 1 149 ? 1.885 -7.836 -3.027 1.00 98.62 149 TRP A O 1
ATOM 1192 N N . ILE A 1 150 ? 3.972 -8.288 -3.774 1.00 98.75 150 ILE A N 1
ATOM 1193 C CA . ILE A 1 150 ? 4.589 -6.993 -3.454 1.00 98.75 150 ILE A CA 1
ATOM 1194 C C . ILE A 1 150 ? 5.278 -6.437 -4.701 1.00 98.75 150 ILE A C 1
ATOM 1196 O O . ILE A 1 150 ? 6.129 -7.102 -5.297 1.00 98.75 150 ILE A O 1
ATOM 1200 N N . LEU A 1 151 ? 4.938 -5.207 -5.078 1.00 98.56 151 LEU A N 1
ATOM 1201 C CA . LEU A 1 151 ? 5.560 -4.463 -6.170 1.00 98.56 151 LEU A CA 1
ATOM 1202 C C . LEU A 1 151 ? 6.388 -3.300 -5.606 1.00 98.56 151 LEU A C 1
ATOM 1204 O O . LEU A 1 151 ? 5.844 -2.414 -4.951 1.00 98.56 151 LEU A O 1
ATOM 1208 N N . GLY A 1 152 ? 7.685 -3.266 -5.912 1.00 97.75 152 GLY A N 1
ATOM 1209 C CA . GLY A 1 152 ? 8.609 -2.241 -5.417 1.00 97.75 152 GLY A CA 1
ATOM 1210 C C . GLY A 1 152 ? 9.265 -2.573 -4.072 1.00 97.75 152 GLY A C 1
ATOM 1211 O O . GLY A 1 152 ? 9.065 -3.644 -3.500 1.00 97.75 152 GLY A O 1
ATOM 1212 N N . GLY A 1 153 ? 10.112 -1.654 -3.608 1.00 96.81 153 GLY A N 1
ATOM 1213 C CA . GLY A 1 153 ? 10.816 -1.754 -2.330 1.00 96.81 153 GLY A CA 1
ATOM 1214 C C . GLY A 1 153 ? 11.804 -2.917 -2.212 1.00 96.81 153 GLY A C 1
ATOM 1215 O O . GLY A 1 153 ? 12.262 -3.495 -3.201 1.00 96.81 153 GLY A O 1
ATOM 1216 N N . LYS A 1 154 ? 12.167 -3.245 -0.965 1.00 97.50 154 LYS A N 1
ATOM 1217 C CA . LYS A 1 154 ? 13.160 -4.290 -0.646 1.00 97.50 154 LYS A CA 1
ATOM 1218 C C . LYS A 1 154 ? 12.642 -5.704 -0.920 1.00 97.50 154 LYS A C 1
ATOM 1220 O O . LYS A 1 154 ? 13.431 -6.571 -1.287 1.00 97.50 154 LYS A O 1
ATOM 1225 N N . CYS A 1 155 ? 11.333 -5.903 -0.785 1.00 97.94 155 CYS A N 1
ATOM 1226 C CA . CYS A 1 155 ? 10.654 -7.195 -0.910 1.00 97.94 155 CYS A CA 1
ATOM 1227 C C . CYS A 1 155 ? 9.920 -7.365 -2.252 1.00 97.94 155 CYS A C 1
ATOM 1229 O O . CYS A 1 155 ? 9.016 -8.189 -2.368 1.00 97.94 155 CYS A O 1
ATOM 1231 N N . ASN A 1 156 ? 10.315 -6.596 -3.272 1.00 98.44 156 ASN A N 1
ATOM 1232 C CA . ASN A 1 156 ? 9.747 -6.656 -4.614 1.00 98.44 156 ASN A CA 1
ATOM 1233 C C . ASN A 1 156 ? 9.731 -8.085 -5.186 1.00 98.44 156 ASN A C 1
ATOM 1235 O O . ASN A 1 156 ? 10.760 -8.763 -5.220 1.00 98.44 156 ASN A O 1
ATOM 1239 N N . MET A 1 157 ? 8.588 -8.487 -5.742 1.00 98.62 157 MET A N 1
ATOM 1240 C CA . MET A 1 157 ? 8.394 -9.797 -6.369 1.00 98.62 157 MET A CA 1
ATOM 1241 C C . MET A 1 157 ? 8.439 -9.760 -7.902 1.00 98.62 157 MET A C 1
ATOM 1243 O O . MET A 1 157 ? 8.517 -10.816 -8.522 1.00 98.62 157 MET A O 1
ATOM 1247 N N . PHE A 1 158 ? 8.421 -8.576 -8.524 1.00 98.75 158 PHE A N 1
ATOM 1248 C CA . PHE A 1 158 ? 8.260 -8.431 -9.974 1.00 98.75 158 PHE A CA 1
ATOM 1249 C C . PHE A 1 158 ? 9.575 -8.178 -10.720 1.00 98.75 158 PHE A C 1
ATOM 1251 O O . PHE A 1 158 ? 10.394 -7.348 -10.328 1.00 98.75 158 PHE A O 1
ATOM 1258 N N . GLU A 1 159 ? 9.757 -8.820 -11.870 1.00 98.62 159 GLU A N 1
ATOM 1259 C CA . GLU A 1 159 ? 10.811 -8.480 -12.819 1.00 98.62 159 GLU A CA 1
ATOM 1260 C C . GLU A 1 159 ? 10.419 -7.244 -13.646 1.00 98.62 159 GLU A C 1
ATOM 1262 O O . GLU A 1 159 ? 9.423 -7.247 -14.372 1.00 98.62 159 GLU A O 1
ATOM 1267 N N . ASP A 1 160 ? 11.239 -6.196 -13.582 1.00 98.25 160 ASP A N 1
ATOM 1268 C CA . ASP A 1 160 ? 11.064 -4.985 -14.384 1.00 98.25 160 ASP A CA 1
ATOM 1269 C C . ASP A 1 160 ? 11.488 -5.218 -15.844 1.00 98.25 160 ASP A C 1
ATOM 1271 O O . ASP A 1 160 ? 12.650 -5.499 -16.151 1.00 98.25 160 ASP A O 1
ATOM 1275 N N . LYS A 1 161 ? 10.539 -5.058 -16.767 1.00 98.25 161 LYS A N 1
ATOM 1276 C CA . LYS A 1 161 ? 10.737 -5.198 -18.219 1.00 98.25 161 LYS A CA 1
ATOM 1277 C C . LYS A 1 161 ? 10.958 -3.861 -18.936 1.00 98.25 161 LYS A C 1
ATOM 1279 O O . LYS A 1 161 ? 11.104 -3.814 -20.155 1.00 98.25 161 LYS A O 1
ATOM 1284 N N . SER A 1 162 ? 11.055 -2.775 -18.181 1.00 97.06 162 SER A N 1
ATOM 1285 C CA . SER A 1 162 ? 11.258 -1.396 -18.629 1.00 97.06 162 SER A CA 1
ATOM 1286 C C . SER A 1 162 ? 12.635 -0.841 -18.247 1.00 97.06 162 SER A C 1
ATOM 1288 O O . SER A 1 162 ? 12.833 0.376 -18.210 1.00 97.06 162 SER A O 1
ATOM 1290 N N . GLY A 1 163 ? 13.607 -1.718 -17.982 1.00 95.38 163 GLY A N 1
ATOM 1291 C CA . GLY A 1 163 ? 14.985 -1.330 -17.674 1.00 95.38 163 GLY A CA 1
ATOM 1292 C C . GLY A 1 163 ? 15.141 -0.659 -16.308 1.00 95.38 163 GLY A C 1
ATOM 1293 O O . GLY A 1 163 ? 16.002 0.205 -16.153 1.00 95.38 163 GLY A O 1
ATOM 1294 N N . GLY A 1 164 ? 14.295 -1.021 -15.342 1.00 94.12 164 GLY A N 1
ATOM 1295 C CA . GLY A 1 164 ? 14.290 -0.474 -13.982 1.00 94.12 164 GLY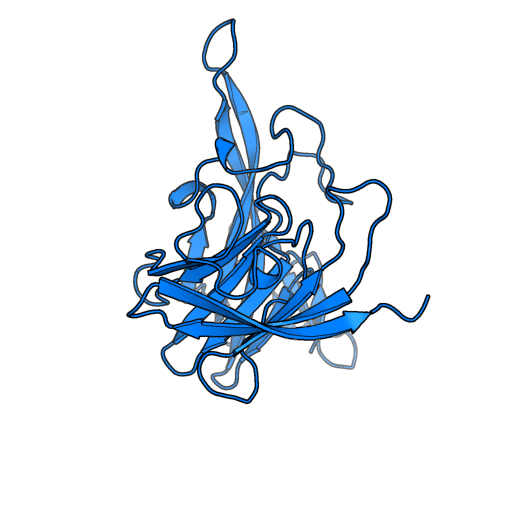 A CA 1
ATOM 1296 C C . GLY A 1 164 ? 13.370 0.734 -13.798 1.00 94.12 164 GLY A C 1
ATOM 1297 O O . GLY A 1 164 ? 13.276 1.261 -12.694 1.00 94.12 164 GLY A O 1
ATOM 1298 N N . ARG A 1 165 ? 12.708 1.205 -14.862 1.00 93.44 165 ARG A N 1
ATOM 1299 C CA . ARG A 1 165 ? 11.832 2.388 -14.813 1.00 93.44 165 ARG A CA 1
ATOM 1300 C C . ARG A 1 165 ? 10.436 2.112 -14.265 1.00 93.44 165 ARG A C 1
ATOM 1302 O O . ARG A 1 165 ? 9.731 3.058 -13.954 1.00 93.44 165 ARG A O 1
ATOM 1309 N N . ALA A 1 166 ? 10.002 0.861 -14.179 1.00 95.56 166 ALA A N 1
ATOM 1310 C CA . ALA A 1 166 ? 8.725 0.542 -13.553 1.00 95.56 166 ALA A CA 1
ATOM 1311 C C . ALA A 1 166 ? 8.847 0.492 -12.022 1.00 95.56 166 ALA A C 1
ATOM 1313 O O . ALA A 1 166 ? 7.865 0.741 -11.331 1.00 95.56 166 ALA A O 1
ATOM 1314 N N . LEU A 1 167 ? 10.048 0.211 -11.501 1.00 95.50 167 LEU A N 1
ATOM 1315 C CA . LEU A 1 167 ? 10.333 0.074 -10.066 1.00 95.50 167 LEU A CA 1
ATOM 1316 C C . LEU A 1 167 ? 11.086 1.268 -9.449 1.00 95.50 167 LEU A C 1
ATOM 1318 O O . LEU A 1 167 ? 11.432 1.236 -8.271 1.00 95.50 167 LEU A O 1
ATOM 1322 N N . ASN A 1 168 ? 11.367 2.328 -10.210 1.00 92.56 168 ASN A N 1
ATOM 1323 C CA . ASN A 1 168 ? 12.140 3.487 -9.739 1.00 92.56 168 ASN A CA 1
ATOM 1324 C C . ASN A 1 168 ? 11.277 4.554 -9.036 1.00 92.56 168 ASN A C 1
ATOM 1326 O O . ASN A 1 168 ? 11.360 5.746 -9.353 1.00 92.56 168 ASN A O 1
ATOM 1330 N N . PHE A 1 169 ? 10.451 4.143 -8.079 1.00 93.75 169 PHE A N 1
ATOM 1331 C CA . PHE A 1 169 ? 9.619 5.048 -7.289 1.00 93.75 169 PHE A CA 1
ATOM 1332 C C . PHE A 1 169 ? 9.967 5.014 -5.799 1.00 93.75 169 PHE A C 1
ATOM 1334 O O . PHE A 1 169 ? 10.526 4.047 -5.291 1.00 93.75 169 PHE A O 1
ATOM 1341 N N . SER A 1 170 ? 9.688 6.119 -5.106 1.00 94.25 170 SER A N 1
ATOM 1342 C CA . SER A 1 170 ? 9.914 6.268 -3.667 1.00 94.25 170 SER A CA 1
ATOM 1343 C C . SER A 1 170 ? 9.007 7.342 -3.072 1.00 94.25 170 SER A C 1
ATOM 1345 O O . SER A 1 170 ? 8.766 8.383 -3.689 1.00 94.25 170 SER A O 1
ATOM 1347 N N . GLY A 1 171 ? 8.503 7.118 -1.857 1.00 90.75 171 GLY A N 1
ATOM 1348 C CA . GLY A 1 171 ? 7.558 8.040 -1.219 1.00 90.75 171 GLY A CA 1
ATOM 1349 C C . GLY A 1 171 ? 6.275 8.222 -2.025 1.00 90.75 171 GLY A C 1
ATOM 1350 O O . GLY A 1 171 ? 5.687 9.300 -1.997 1.00 90.75 171 GLY A O 1
ATOM 1351 N N . GLN A 1 172 ? 5.907 7.219 -2.818 1.00 93.38 172 GLN A N 1
ATOM 1352 C CA . GLN A 1 172 ? 4.766 7.248 -3.714 1.00 93.38 172 GLN A CA 1
ATOM 1353 C C . GLN A 1 172 ? 3.440 7.299 -2.946 1.00 93.38 172 GLN A C 1
ATOM 1355 O O . GLN A 1 172 ? 3.357 6.879 -1.790 1.00 93.38 172 GLN A O 1
ATOM 1360 N N . HIS A 1 173 ? 2.421 7.833 -3.609 1.00 92.00 173 HIS A N 1
ATOM 1361 C CA . HIS A 1 173 ? 1.065 7.999 -3.101 1.00 92.00 173 HIS A CA 1
ATOM 1362 C C . HIS A 1 173 ? 0.038 7.552 -4.135 1.00 92.00 173 HIS A C 1
ATOM 1364 O O . HIS A 1 173 ? 0.327 7.539 -5.336 1.00 92.00 173 HIS A O 1
ATOM 1370 N N . THR A 1 174 ? -1.176 7.268 -3.657 1.00 90.12 174 THR A N 1
ATOM 1371 C CA . THR A 1 174 ? -2.357 7.085 -4.514 1.00 90.12 174 THR A CA 1
ATOM 1372 C C . THR A 1 174 ? -2.134 5.973 -5.540 1.00 90.12 174 THR A C 1
ATOM 1374 O O . THR A 1 174 ? -2.319 6.172 -6.738 1.00 90.12 174 THR A O 1
ATOM 1377 N N . ALA A 1 175 ? -1.676 4.809 -5.072 1.00 95.06 175 ALA A N 1
ATOM 1378 C CA . ALA A 1 175 ? -1.656 3.614 -5.903 1.00 95.06 175 ALA A CA 1
ATOM 1379 C C . ALA A 1 175 ? -3.086 3.083 -6.043 1.00 95.06 175 ALA A C 1
ATOM 1381 O O . ALA A 1 175 ? -3.758 2.865 -5.034 1.00 95.06 175 ALA A O 1
ATOM 1382 N N . GLN A 1 176 ? -3.532 2.907 -7.282 1.00 96.12 176 GLN A N 1
ATOM 1383 C CA . GLN A 1 176 ? -4.881 2.461 -7.632 1.00 96.12 176 GLN A CA 1
ATOM 1384 C C . GLN A 1 176 ? -4.824 1.560 -8.865 1.00 96.12 176 GLN A C 1
ATOM 1386 O O . GLN A 1 176 ? -3.919 1.693 -9.699 1.00 96.12 176 GLN A O 1
ATOM 1391 N N . TRP A 1 177 ? -5.803 0.673 -8.999 1.00 96.44 177 TRP A N 1
ATOM 1392 C CA . TRP A 1 177 ? -6.078 -0.024 -10.243 1.00 96.44 177 TRP A CA 1
ATOM 1393 C C . TRP A 1 177 ? -6.509 0.980 -11.313 1.00 96.44 177 TRP A C 1
ATOM 1395 O O . TRP A 1 177 ? -7.337 1.862 -11.087 1.00 96.44 177 TRP A O 1
ATOM 1405 N N . GLY A 1 178 ? -5.931 0.852 -12.501 1.00 93.75 178 GLY A N 1
ATOM 1406 C CA . GLY A 1 178 ? -6.347 1.619 -13.664 1.00 93.75 178 GLY A CA 1
ATOM 1407 C C . GLY A 1 178 ? -7.618 1.055 -14.302 1.00 93.75 178 GLY A C 1
ATOM 1408 O O . GLY A 1 178 ? -8.097 -0.028 -13.971 1.00 93.75 178 GLY A O 1
ATOM 1409 N N . GLU A 1 179 ? -8.154 1.793 -15.275 1.00 90.19 179 GLU A N 1
ATOM 1410 C CA . GLU A 1 179 ? -9.339 1.368 -16.035 1.00 90.19 179 GLU A CA 1
ATOM 1411 C C . GLU A 1 179 ? -9.080 0.118 -16.895 1.00 90.19 179 GLU A C 1
ATOM 1413 O O . GLU A 1 179 ? -10.004 -0.629 -17.226 1.00 90.19 179 GLU A O 1
ATOM 1418 N N . GLU A 1 180 ? -7.823 -0.101 -17.283 1.00 93.00 180 GLU A N 1
ATOM 1419 C CA . GLU A 1 180 ? -7.400 -1.271 -18.040 1.00 93.00 180 GLU A CA 1
ATOM 1420 C C . GLU A 1 180 ? -7.019 -2.421 -17.089 1.00 93.00 180 GLU A C 1
ATOM 1422 O O . GLU A 1 180 ? -6.411 -2.174 -16.041 1.00 93.00 180 GLU A O 1
ATOM 1427 N N . PRO A 1 181 ? -7.314 -3.685 -17.451 1.00 92.19 181 PRO A N 1
ATOM 1428 C CA . PRO A 1 181 ? -6.938 -4.841 -16.642 1.00 92.19 181 PRO A CA 1
ATOM 1429 C C . PRO A 1 181 ? -5.448 -4.861 -16.301 1.00 92.19 181 PRO A C 1
ATOM 1431 O O . PRO A 1 181 ? -4.610 -4.569 -17.154 1.00 92.19 181 PRO A O 1
ATOM 1434 N N . ASP A 1 182 ? -5.144 -5.224 -15.056 1.00 95.56 182 ASP A N 1
ATOM 1435 C CA . ASP A 1 182 ? -3.784 -5.396 -14.535 1.00 95.56 182 ASP A CA 1
ATOM 1436 C C . ASP A 1 182 ? -2.896 -4.146 -14.657 1.00 95.56 182 ASP A C 1
ATOM 1438 O O . ASP A 1 182 ? -1.667 -4.227 -14.607 1.00 95.56 182 ASP A O 1
ATOM 1442 N N . THR A 1 183 ? -3.508 -2.967 -14.798 1.00 97.62 183 THR A N 1
ATOM 1443 C CA . THR A 1 183 ? -2.791 -1.694 -14.775 1.00 97.62 183 THR A CA 1
ATOM 1444 C C . THR A 1 183 ? -2.859 -1.048 -13.402 1.00 97.62 183 THR A C 1
ATOM 1446 O O . THR A 1 183 ? -3.897 -1.057 -12.751 1.00 97.62 183 THR A O 1
ATOM 1449 N N . ILE A 1 184 ? -1.746 -0.472 -12.966 1.00 97.88 184 ILE A N 1
ATOM 1450 C CA . ILE A 1 184 ? -1.626 0.271 -11.715 1.00 97.88 184 ILE A CA 1
ATOM 1451 C C . ILE A 1 184 ? -1.171 1.683 -12.053 1.00 97.88 184 ILE A C 1
ATOM 1453 O O . ILE A 1 184 ? -0.200 1.879 -12.792 1.00 97.88 184 ILE A O 1
ATOM 1457 N N . THR A 1 185 ? -1.859 2.669 -11.490 1.00 97.19 185 THR A N 1
ATOM 1458 C CA . THR A 1 185 ? -1.441 4.071 -11.520 1.00 97.19 185 THR A CA 1
ATOM 1459 C C . THR A 1 185 ? -0.974 4.508 -10.145 1.00 97.19 185 THR A C 1
ATOM 1461 O O . THR A 1 185 ? -1.575 4.116 -9.152 1.00 97.19 185 THR A O 1
ATOM 1464 N N . LEU A 1 186 ? 0.076 5.325 -10.085 1.00 95.81 186 LEU A N 1
ATOM 1465 C CA . LEU A 1 186 ? 0.574 5.924 -8.845 1.00 95.81 186 LEU A CA 1
ATOM 1466 C C . LEU A 1 186 ? 1.149 7.320 -9.092 1.00 95.81 186 LEU A C 1
ATOM 1468 O O . LEU A 1 186 ? 1.545 7.656 -10.214 1.00 95.81 186 LEU A O 1
ATOM 1472 N N . PHE A 1 187 ? 1.258 8.118 -8.031 1.00 94.62 187 PHE A N 1
ATOM 1473 C CA . PHE A 1 187 ? 2.033 9.355 -8.029 1.00 94.62 187 PHE A CA 1
ATOM 1474 C C . PHE A 1 187 ? 3.352 9.151 -7.279 1.00 94.62 187 PHE A C 1
ATOM 1476 O O . PHE A 1 187 ? 3.369 8.931 -6.070 1.00 94.62 187 PHE A O 1
ATOM 1483 N N . ASN A 1 188 ? 4.475 9.227 -7.989 1.00 93.50 188 ASN A N 1
ATOM 1484 C CA . ASN A 1 188 ? 5.802 9.080 -7.407 1.00 93.50 188 ASN A CA 1
ATOM 1485 C C . ASN A 1 188 ? 6.331 10.435 -6.914 1.00 93.50 188 ASN A C 1
ATOM 1487 O O . ASN A 1 188 ? 6.559 11.331 -7.729 1.00 93.50 188 ASN A O 1
ATOM 1491 N N . ASN A 1 189 ? 6.586 10.571 -5.607 1.00 90.31 189 ASN A N 1
ATOM 1492 C CA . ASN A 1 189 ? 7.212 11.772 -5.035 1.00 90.31 189 ASN A CA 1
ATOM 1493 C C . ASN A 1 189 ? 8.735 11.800 -5.208 1.00 90.31 189 ASN A C 1
ATOM 1495 O O . ASN A 1 189 ? 9.343 12.866 -5.092 1.00 90.31 189 ASN A O 1
ATOM 1499 N N . ASP A 1 190 ? 9.337 10.644 -5.479 1.00 87.38 190 ASP A N 1
ATOM 1500 C CA . ASP A 1 190 ? 10.754 10.471 -5.771 1.00 87.38 190 ASP A CA 1
ATOM 1501 C C . ASP A 1 190 ? 11.675 11.044 -4.680 1.00 87.38 190 ASP A C 1
ATOM 1503 O O . ASP A 1 190 ? 12.583 11.836 -4.938 1.00 87.38 190 ASP A O 1
ATOM 1507 N N . ILE A 1 191 ? 11.382 10.697 -3.422 1.00 84.38 191 ILE A N 1
ATOM 1508 C CA . ILE A 1 191 ? 12.059 11.258 -2.241 1.00 84.38 191 ILE A CA 1
ATOM 1509 C C . ILE A 1 191 ? 13.462 10.681 -2.000 1.00 84.38 191 ILE A C 1
ATOM 1511 O O . ILE A 1 191 ? 14.229 11.247 -1.223 1.00 84.38 191 ILE A O 1
ATOM 1515 N N . ALA A 1 192 ? 13.810 9.567 -2.650 1.00 79.31 192 ALA A N 1
ATOM 1516 C CA . ALA A 1 192 ? 15.106 8.909 -2.489 1.00 79.31 192 ALA A CA 1
ATOM 1517 C C . ALA A 1 192 ? 16.249 9.602 -3.257 1.00 79.31 192 ALA A C 1
ATOM 1519 O O . ALA A 1 192 ? 17.421 9.362 -2.952 1.00 79.31 192 ALA A O 1
ATOM 1520 N N . ILE A 1 193 ? 15.945 10.463 -4.238 1.00 73.06 193 ILE A N 1
ATOM 1521 C CA . ILE A 1 193 ? 16.951 11.132 -5.074 1.00 73.06 193 ILE A CA 1
ATOM 1522 C C . ILE A 1 193 ? 16.938 12.655 -4.906 1.00 73.06 193 ILE A C 1
ATOM 1524 O O . ILE A 1 193 ? 15.908 13.297 -4.719 1.00 73.06 193 ILE A O 1
ATOM 1528 N N . LYS A 1 194 ? 18.129 13.259 -4.993 1.00 57.88 194 LYS A N 1
ATOM 1529 C CA . LYS A 1 194 ? 18.343 14.698 -4.756 1.00 57.88 194 LYS A CA 1
ATOM 1530 C C . LYS A 1 194 ? 17.777 15.593 -5.870 1.00 57.88 194 LYS A C 1
ATOM 1532 O O . LYS A 1 194 ? 17.495 16.761 -5.625 1.00 57.88 194 LYS A O 1
ATOM 1537 N N . GLU A 1 195 ? 17.612 15.039 -7.069 1.00 66.00 195 GLU A N 1
ATOM 1538 C CA . GLU A 1 195 ? 16.975 15.668 -8.232 1.00 66.00 195 GLU A CA 1
ATOM 1539 C C . GLU A 1 195 ? 15.627 14.977 -8.496 1.00 66.00 195 GLU A C 1
ATOM 1541 O O . GLU A 1 195 ? 15.444 14.322 -9.517 1.00 66.00 195 GLU A O 1
ATOM 1546 N N . SER A 1 196 ? 14.723 15.065 -7.511 1.00 66.88 196 SER A N 1
ATOM 1547 C CA . SER A 1 196 ? 13.386 14.452 -7.534 1.00 66.88 196 SER A CA 1
ATOM 1548 C C . SER A 1 196 ? 12.642 14.788 -8.828 1.00 66.88 196 SER A C 1
ATOM 1550 O O . SER A 1 196 ? 12.440 15.962 -9.154 1.00 66.88 196 SER A O 1
ATOM 1552 N N . GLN A 1 197 ? 12.208 13.755 -9.551 1.00 76.81 197 GLN A N 1
ATOM 1553 C CA . GLN A 1 197 ? 11.308 13.892 -10.690 1.00 76.81 197 GLN A CA 1
ATOM 1554 C C . GLN A 1 197 ? 9.941 13.347 -10.311 1.00 76.81 197 GLN A C 1
ATOM 1556 O O . GLN A 1 197 ? 9.583 12.212 -10.646 1.00 76.81 197 GLN A O 1
ATOM 1561 N N . ARG A 1 198 ? 9.172 14.190 -9.613 1.00 89.25 198 ARG A N 1
ATOM 1562 C CA . ARG A 1 198 ? 7.773 13.893 -9.309 1.00 89.25 198 ARG A CA 1
ATOM 1563 C C . ARG A 1 198 ? 7.023 13.596 -10.595 1.00 89.25 198 ARG A C 1
ATOM 1565 O O . ARG A 1 198 ? 7.103 14.372 -11.552 1.00 89.25 198 ARG A O 1
ATOM 1572 N N . ARG A 1 199 ? 6.301 12.483 -10.625 1.00 92.94 199 ARG A N 1
ATOM 1573 C CA . ARG A 1 199 ? 5.606 12.042 -11.835 1.00 92.94 199 ARG A CA 1
ATOM 1574 C C . ARG A 1 199 ? 4.464 11.094 -11.522 1.00 92.94 199 ARG A C 1
ATOM 1576 O O . ARG A 1 199 ? 4.549 10.301 -10.590 1.00 92.94 199 ARG A O 1
ATOM 1583 N N . GLY A 1 200 ? 3.426 11.152 -12.345 1.00 94.75 200 GLY A N 1
ATOM 1584 C CA . GLY A 1 200 ? 2.476 10.055 -12.456 1.00 94.75 200 GLY A CA 1
ATOM 1585 C C . GLY A 1 200 ? 3.134 8.894 -13.196 1.00 94.75 200 GLY A C 1
ATOM 1586 O O . GLY A 1 200 ? 3.858 9.118 -14.167 1.00 94.75 200 GLY A O 1
ATOM 1587 N N . MET A 1 201 ? 2.888 7.672 -12.746 1.00 96.06 201 MET A N 1
ATOM 1588 C CA . MET A 1 201 ? 3.343 6.453 -13.408 1.00 96.06 201 MET A CA 1
ATOM 1589 C C . MET A 1 201 ? 2.136 5.563 -13.659 1.00 96.06 201 MET A C 1
ATOM 1591 O O . MET A 1 201 ? 1.286 5.414 -12.782 1.00 96.06 201 MET A O 1
ATOM 1595 N N . ARG A 1 202 ? 2.074 4.975 -14.851 1.00 97.56 202 ARG A N 1
ATOM 1596 C CA . ARG A 1 202 ? 1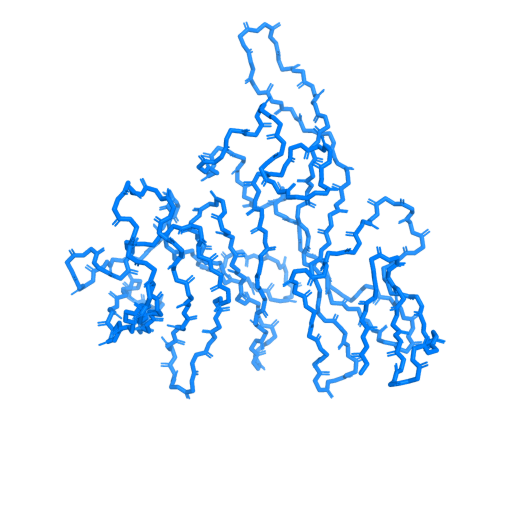.109 3.936 -15.204 1.00 97.56 202 ARG A CA 1
ATOM 1597 C C . ARG A 1 202 ? 1.882 2.713 -15.666 1.00 97.56 202 ARG A C 1
ATOM 1599 O O . ARG A 1 202 ? 2.606 2.782 -16.659 1.00 97.56 202 ARG A O 1
ATOM 1606 N N . SER A 1 203 ? 1.704 1.605 -14.964 1.00 98.12 203 SER A N 1
ATOM 1607 C CA . SER A 1 203 ? 2.381 0.340 -15.237 1.00 98.12 203 SER A CA 1
ATOM 1608 C C . SER A 1 203 ? 1.360 -0.767 -15.454 1.00 98.12 203 SER A C 1
ATOM 1610 O O . SER A 1 203 ? 0.281 -0.724 -14.877 1.00 98.12 203 SER A O 1
ATOM 1612 N N . VAL A 1 204 ? 1.699 -1.763 -16.264 1.00 98.50 204 VAL A N 1
ATOM 1613 C CA . VAL A 1 204 ? 0.963 -3.027 -16.364 1.00 98.50 204 VAL A CA 1
ATOM 1614 C C . VAL A 1 204 ? 1.769 -4.124 -15.686 1.00 98.50 204 VAL A C 1
ATOM 1616 O O . VAL A 1 204 ? 2.990 -4.198 -15.867 1.00 98.50 204 VAL A O 1
ATOM 1619 N N . ILE A 1 205 ? 1.094 -4.960 -14.908 1.00 98.56 205 ILE A N 1
ATOM 1620 C CA . ILE A 1 205 ? 1.682 -6.127 -14.256 1.00 98.56 205 ILE A CA 1
ATOM 1621 C C . ILE A 1 205 ? 1.200 -7.417 -14.922 1.00 98.56 205 ILE A C 1
ATOM 1623 O O . ILE A 1 205 ? 0.123 -7.478 -15.502 1.00 98.56 205 ILE A O 1
ATOM 1627 N N . ASP A 1 206 ? 2.011 -8.458 -14.815 1.00 98.31 206 ASP A N 1
ATOM 1628 C CA . ASP A 1 206 ? 1.617 -9.842 -15.043 1.00 98.31 206 ASP A CA 1
ATOM 1629 C C . ASP A 1 206 ? 1.875 -10.589 -13.728 1.00 98.31 206 ASP A C 1
ATOM 1631 O O . ASP A 1 206 ? 3.039 -10.863 -13.415 1.00 98.31 206 ASP A O 1
ATOM 1635 N N . PRO A 1 207 ? 0.836 -10.848 -12.915 1.00 95.06 207 PRO A N 1
ATOM 1636 C CA . PRO A 1 207 ? 0.994 -11.502 -11.619 1.00 95.06 207 PRO A CA 1
ATOM 1637 C C . PRO A 1 207 ? 1.301 -13.004 -11.736 1.00 95.06 207 PRO A C 1
ATOM 1639 O O . PRO A 1 207 ? 1.843 -13.575 -10.795 1.00 95.06 207 PRO A O 1
ATOM 1642 N N . ASP A 1 208 ? 1.020 -13.644 -12.877 1.00 96.69 208 ASP A N 1
ATOM 1643 C CA . ASP A 1 208 ? 1.359 -15.055 -13.100 1.00 96.69 208 ASP A CA 1
ATOM 1644 C C . ASP A 1 208 ? 2.841 -15.207 -13.470 1.00 96.69 208 ASP A C 1
ATOM 1646 O O . ASP A 1 208 ? 3.534 -16.107 -12.987 1.00 96.69 208 ASP A O 1
ATOM 1650 N N . ALA A 1 209 ? 3.349 -14.312 -14.322 1.00 98.19 209 ALA A N 1
ATOM 1651 C CA . ALA A 1 209 ? 4.757 -14.275 -14.708 1.00 98.19 209 ALA A CA 1
ATOM 1652 C C . ALA A 1 209 ? 5.635 -13.473 -13.735 1.00 98.19 209 ALA A C 1
ATOM 1654 O O . ALA A 1 209 ? 6.859 -13.494 -13.876 1.00 98.19 209 ALA A O 1
ATOM 1655 N N . MET A 1 210 ? 5.027 -12.759 -12.781 1.00 98.44 210 MET A N 1
ATOM 1656 C CA . MET A 1 210 ? 5.677 -11.798 -11.888 1.00 98.44 210 MET A CA 1
ATOM 1657 C C . MET A 1 210 ? 6.533 -10.792 -12.665 1.00 98.44 210 MET A C 1
ATOM 1659 O O . MET A 1 210 ? 7.726 -10.633 -12.412 1.00 98.44 210 MET A O 1
ATOM 1663 N N . THR A 1 211 ? 5.940 -10.111 -13.648 1.00 98.75 211 THR A N 1
ATOM 1664 C CA . THR A 1 211 ? 6.631 -9.068 -14.426 1.00 98.75 211 THR A CA 1
ATOM 1665 C C . THR A 1 211 ? 5.876 -7.749 -14.412 1.00 98.75 211 THR A C 1
ATOM 1667 O O . THR A 1 211 ? 4.660 -7.727 -14.256 1.00 98.75 211 THR A O 1
ATOM 1670 N N . VAL A 1 212 ? 6.592 -6.641 -14.581 1.00 98.69 212 VAL A N 1
ATOM 1671 C CA . VAL A 1 212 ? 5.995 -5.306 -14.658 1.00 98.69 212 VAL A CA 1
ATOM 1672 C C . VAL A 1 212 ? 6.598 -4.512 -15.811 1.00 98.69 212 VAL A C 1
ATOM 1674 O O . VAL A 1 212 ? 7.809 -4.540 -16.048 1.00 98.69 212 VAL A O 1
ATOM 1677 N N . ASN A 1 213 ? 5.745 -3.792 -16.535 1.00 98.44 213 ASN A N 1
ATOM 1678 C CA . ASN A 1 213 ? 6.132 -2.865 -17.590 1.00 98.44 213 ASN A CA 1
ATOM 1679 C C . ASN A 1 213 ? 5.559 -1.484 -17.286 1.00 98.44 213 ASN A C 1
ATOM 1681 O O . ASN A 1 213 ? 4.365 -1.338 -17.047 1.00 98.44 213 ASN A O 1
ATOM 1685 N N . LEU A 1 214 ? 6.397 -0.464 -17.374 1.00 97.62 214 LEU A N 1
ATOM 1686 C CA . LEU A 1 214 ? 5.968 0.922 -17.411 1.00 97.62 214 LEU A CA 1
ATOM 1687 C C . LEU A 1 214 ? 5.346 1.214 -18.782 1.00 97.62 214 LEU A C 1
ATOM 1689 O O . LEU A 1 214 ? 5.995 1.023 -19.814 1.00 97.62 214 LEU A O 1
ATOM 1693 N N . LEU A 1 215 ? 4.103 1.689 -18.782 1.00 97.25 215 LEU A N 1
ATOM 1694 C CA . LEU A 1 215 ? 3.386 2.101 -19.986 1.00 97.25 215 LEU A CA 1
ATOM 1695 C C . LEU A 1 215 ? 3.592 3.590 -20.259 1.00 97.25 215 LEU A C 1
ATOM 1697 O O . LEU A 1 215 ? 4.033 3.960 -21.345 1.00 97.25 215 LEU A O 1
ATOM 1701 N N . ASP A 1 216 ? 3.329 4.429 -19.255 1.00 95.50 216 ASP A N 1
ATOM 1702 C CA . ASP A 1 216 ? 3.391 5.884 -19.372 1.00 95.50 216 ASP A CA 1
ATOM 1703 C C . ASP A 1 216 ? 3.984 6.532 -18.120 1.00 95.50 216 ASP A C 1
ATOM 1705 O O . ASP A 1 216 ? 3.805 6.062 -16.993 1.00 95.50 216 ASP A O 1
ATOM 1709 N N . GLU A 1 217 ? 4.630 7.678 -18.330 1.00 93.25 217 GLU A N 1
ATOM 1710 C CA . GLU A 1 217 ? 5.015 8.601 -17.268 1.00 93.25 217 GLU A CA 1
ATOM 1711 C C . GLU A 1 217 ? 4.518 10.004 -17.586 1.00 93.25 217 GLU A C 1
ATOM 1713 O O . GLU A 1 217 ? 4.646 10.502 -18.708 1.00 93.25 217 GLU A O 1
ATOM 1718 N N . TYR A 1 218 ? 3.998 10.660 -16.559 1.00 91.19 218 TYR A N 1
ATOM 1719 C CA . TYR A 1 218 ? 3.454 12.005 -16.634 1.00 91.19 218 TYR A CA 1
ATOM 1720 C C . TYR A 1 218 ? 4.299 12.906 -15.734 1.00 91.19 218 TYR A C 1
ATOM 1722 O O . TYR A 1 218 ? 4.124 12.871 -14.513 1.00 91.19 218 TYR A O 1
ATOM 1730 N N . PRO A 1 219 ? 5.249 13.680 -16.284 1.00 87.69 219 PRO A N 1
ATOM 1731 C CA . PRO A 1 219 ? 6.099 14.541 -15.471 1.00 87.69 219 PRO A CA 1
ATOM 1732 C C . PRO A 1 219 ? 5.257 15.598 -14.753 1.00 87.69 219 PRO A C 1
ATOM 1734 O O . PRO A 1 219 ? 4.313 16.144 -15.331 1.00 87.69 219 PRO A O 1
ATOM 1737 N N . ASN A 1 220 ? 5.615 15.919 -13.507 1.00 77.88 220 ASN A N 1
ATOM 1738 C CA . ASN A 1 220 ? 5.037 17.067 -12.822 1.00 77.88 220 ASN A CA 1
ATOM 1739 C C . ASN A 1 220 ? 5.376 18.345 -13.618 1.00 77.88 220 ASN A C 1
ATOM 1741 O O . ASN A 1 220 ? 6.555 18.596 -13.871 1.00 77.88 220 ASN A O 1
ATOM 1745 N N . PRO A 1 221 ? 4.385 19.157 -14.028 1.00 65.62 221 PRO A N 1
ATOM 1746 C CA . PRO A 1 221 ? 4.636 20.348 -14.841 1.00 65.62 221 PRO A CA 1
ATOM 1747 C C . PRO A 1 221 ? 5.357 21.498 -14.109 1.00 65.62 221 PRO A C 1
ATOM 1749 O O . PRO A 1 221 ? 5.571 22.541 -14.730 1.00 65.62 221 PRO A O 1
ATOM 1752 N N . TRP A 1 222 ? 5.716 21.334 -12.827 1.00 54.69 222 TRP A N 1
ATOM 1753 C CA . TRP A 1 222 ? 6.278 22.375 -11.957 1.00 54.69 222 TRP A CA 1
ATOM 1754 C C . TRP A 1 222 ? 7.508 21.908 -11.182 1.00 54.69 222 TRP A C 1
ATOM 1756 O O . TRP A 1 222 ? 7.432 20.823 -10.555 1.00 54.69 222 TRP A O 1
#

pLDDT: mean 84.85, std 14.5, range [40.12, 98.75]

InterPro domains:
  IPR011047 Quinoprotein alcohol dehydrogenase-like superfamily [SSF50998] (33-152)
  IPR039535 Arylsulfotransferase-like [PF14269] (9-216)
  IPR053143 Arylsulfate Sulfotransferase [PTHR35340] (9-221)

Radius of 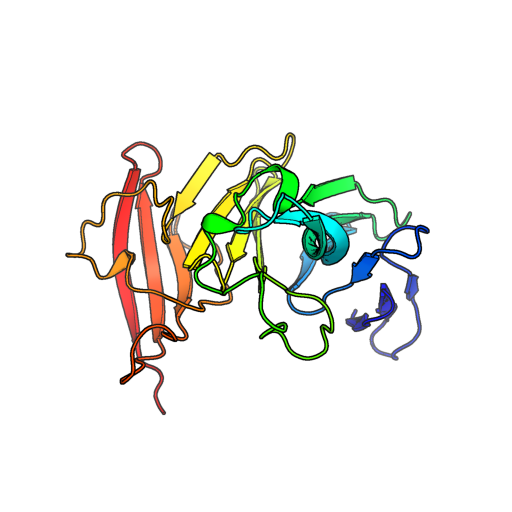gyration: 17.82 Å; Cα contacts (8 Å, |Δi|>4): 541; chains: 1; bounding box: 48×37×44 Å

Mean predicted aligned error: 7.4 Å

Sequence (222 aa):
MILDDNGNLLDSSYSTIKVVGGREQATHVDLREFTIIPDGTVLTTAYVETKHGIEGPERATERPLWDCVLQEIDIDTGDILFQWSALDHVDLEDSYIDHKAKSLTPDLELPDWFYMNSIDKDLRGNNLICSGFTYSIYYIDGTNGDILWILGGKCNMFEDKSGGRALNFSGQHTAQWGEEPDTITLFNNDIAIKESQRRGMRSVIDPDAMTVNLLDEYPNPW

Foldseek 3Di:
DDADQQQFDADPVRDGPDRADDPDPFKGWDVLEWDQDPVQKIKGKIWGWDWDFDDDPPHTDTDTATWIKIFIAHNVPSDTPDIATCVVADDLVLFPDDQVDADPDPPDRHHDRFQWRYWEADPQRWIFIDTQGSLWIFIADRPPGHTLAIPEHPRHQAAEPAPCVQRQAHSKHDWYDDPDPQKIWIWGQNPVDPPTFTWIWIKHADSVRRYIYTDDIGTDPD

Solvent-accessible surface area (backbone atoms only — not comparable to full-atom values): 12105 Å² total; per-residue (Å²): 113,46,74,44,73,83,17,32,34,17,43,95,83,70,46,74,75,43,67,42,72,58,96,58,95,56,62,43,43,34,82,67,26,77,46,78,48,99,87,52,32,36,39,33,36,28,33,34,78,39,72,44,76,44,87,49,101,87,54,71,46,70,41,72,27,44,33,43,28,44,37,33,29,36,66,88,81,32,46,76,78,43,77,43,55,42,73,84,76,48,65,76,81,48,25,78,44,68,59,88,48,74,32,84,50,85,98,42,87,46,18,53,33,45,52,65,38,22,73,33,71,47,98,87,51,29,35,35,35,19,20,26,30,29,26,27,36,39,35,28,41,60,86,80,60,49,74,76,50,34,45,32,47,82,73,45,61,53,47,54,74,46,84,50,64,54,55,73,52,18,48,35,38,55,36,35,77,44,96,50,87,60,24,40,32,31,37,24,50,22,68,84,48,96,80,51,69,37,23,39,39,34,29,38,53,37,84,89,79,30,33,31,35,51,77,48,75,43,72,54,96,119

Nearest PDB structures (foldseek):
  1txy-assembly1_A  TM=4.235E-01  e=8.409E-01  Escherichia coli
  6ue5-assembly1_A  TM=4.038E-01  e=6.089E+00  Homo sapiens
  6ud7-assembly1_A  TM=2.441E-01  e=2.452E+00  Homo sapiens
  6of9-assembly1_E  TM=3.128E-01  e=7.149E+00  Chlamydomonas reinhardtii

Secondary structure (DSSP, 8-state):
-EE-TT-EEE-TTS-EEEE-S-S-TTEEEEEEEEEE-TTSEEEEEEEEEEEEEE--TT--EEEEEEEEEEEEEETTT--EEEEEEHHHHS-GGG-SS-TTS--SSTT-SSPBSS-EEEEEE-TTS-EEEEETTTTEEEEE-TTT--EEEEEESTT--PEESSTTSSS---S-EEEEE-SSTTEEEEEE--TTSSS---EEEEEEEETTTTEEEEEEEEE---